Protein AF-A0A1S1M3K2-F1 (afdb_monomer_lite)

Sequence (260 aa):
MYTSRSCPHCVRLKHKLRRTGLVWHEIDIENDSAAADYVRGVNNGNQTVPTVVFSDGTIATNPSLEQVLAIAAQARCHSSSVNDVGGQQMYPSDLCVTNSTFVDDLATMLLPWVMRLTAAGHLVVWTLVLALSATGTVHKVPHWLFRMTVWGSHSADAVQVMLACVYLAWAVFLWIAARNPAGNRLFIDFSIAANLAHFGGMGVMAVYMHGEHHHMYGDVLAGLLAVAPLAAVWLPVRRHLPPGLSAQPALTIQPNERKT

InterPro domains:
  IPR002109 Glutaredoxin [PF00462] (1-55)
  IPR036249 Thioredoxin-like superfamily [SSF52833] (1-65)

pLDDT: mean 78.37, std 17.76, range [32.81, 96.94]

Foldseek 3Di:
DEDAPPDPLQVVLVVVVVVVPDDDDYDHCVVPVVSQVVCCVVPVNDSADDWDAEPQRDIDGSDDNLVVVVVNLASVLVVVPPDDPDDDDDDPCVSRDPPPDPLLVVLVVCQLVLLLVLLVVLLVVLVVQLVCLVVVVLVVDPPLVSLLQFDDDPPGSVVSNVVSVVSNVLSVVSNVCSVPVLVVVVSLVCVLVVLCVVLVVVCVCCVVPVVNVSNNCRSNVSSCVSRVSNCSSSVSNVVSRPPPPPDDPDPPDDDDDDDD

Secondary structure (DSSP, 8-state):
-EE-TT-HHHHHHHHHHTTTT-----EETTS-HHHHHHHHHHTTT---S-EEE-TTS-EEES--HHHHHHHHHHHHHHHTTT--SS------GGGS-----HHHHHHHHHHHHHHHHHHHHHHHHHHHHHHHHHTT-GGGS-HHHHTTT--SSSSHHHHHHHHHHHHHHHHHHHHHHTTSTGGGHHHHHHHHHHHHHHHHHHHHHHHH-TT-HHHIIIIIHHHHHHHHHHHHHHHHHHHHSPPPTT-------PPPP---

Structure (mmCIF, N/CA/C/O backbone):
data_AF-A0A1S1M3K2-F1
#
_entry.id   AF-A0A1S1M3K2-F1
#
loop_
_atom_site.group_PDB
_atom_site.id
_atom_site.type_symbol
_atom_site.label_atom_id
_atom_site.label_alt_id
_atom_site.label_comp_id
_atom_site.label_asym_id
_atom_site.label_entity_id
_atom_site.label_seq_id
_atom_site.pdbx_PDB_ins_code
_atom_site.Cartn_x
_atom_site.Cartn_y
_atom_site.Cartn_z
_atom_site.occupancy
_atom_site.B_iso_or_equiv
_atom_site.auth_seq_id
_atom_site.auth_comp_id
_atom_site.auth_asym_id
_atom_site.auth_atom_id
_atom_site.pdbx_PDB_model_num
ATOM 1 N N . MET A 1 1 ? -22.476 5.351 24.131 1.00 94.38 1 MET A N 1
ATOM 2 C CA . MET A 1 1 ? -21.552 6.384 23.620 1.00 94.38 1 MET A CA 1
ATOM 3 C C . MET A 1 1 ? -21.626 7.579 24.546 1.00 94.38 1 MET A C 1
ATOM 5 O O . MET A 1 1 ? -22.673 8.204 24.634 1.00 94.38 1 MET A O 1
ATOM 9 N N . TYR A 1 2 ? -20.526 7.870 25.226 1.00 96.94 2 TYR A N 1
ATOM 10 C CA . TYR A 1 2 ? -20.363 9.037 26.079 1.00 96.94 2 TYR A CA 1
ATOM 11 C C . TYR A 1 2 ? -19.906 10.233 25.245 1.00 96.94 2 TYR A C 1
ATOM 13 O O . TYR A 1 2 ? -18.994 10.114 24.417 1.00 96.94 2 TYR A O 1
ATOM 21 N N . THR A 1 3 ? -20.556 11.374 25.438 1.00 96.81 3 THR A N 1
ATOM 22 C CA . THR A 1 3 ? -20.376 12.595 24.645 1.00 96.81 3 THR A CA 1
ATOM 23 C C . THR A 1 3 ? -20.397 13.833 25.524 1.00 96.81 3 THR A C 1
ATOM 25 O O . THR A 1 3 ? -20.809 13.760 26.673 1.00 96.81 3 THR A O 1
ATOM 28 N N . SER A 1 4 ? -20.019 14.975 24.952 1.00 94.25 4 SER A N 1
ATOM 29 C CA . SER A 1 4 ? -20.276 16.297 25.525 1.00 94.25 4 SER A CA 1
ATOM 30 C C . SER A 1 4 ? -20.906 17.216 24.469 1.00 94.25 4 SER A C 1
ATOM 32 O O . SER A 1 4 ? -20.771 16.957 23.261 1.00 94.25 4 SER A O 1
ATOM 34 N N . ARG A 1 5 ? -21.601 18.283 24.887 1.00 87.75 5 ARG A N 1
ATOM 35 C CA . ARG A 1 5 ? -22.339 19.176 23.969 1.00 87.75 5 ARG A CA 1
ATOM 36 C C . ARG A 1 5 ? -21.418 19.951 23.036 1.00 87.75 5 ARG A C 1
ATOM 38 O O . ARG A 1 5 ? -21.749 20.172 21.873 1.00 87.75 5 ARG A O 1
ATOM 45 N N . SER A 1 6 ? -20.252 20.338 23.541 1.00 86.38 6 SER A N 1
ATOM 46 C CA . SER A 1 6 ? -19.281 21.195 22.854 1.00 86.38 6 SER A CA 1
ATOM 47 C C . SER A 1 6 ? -18.216 20.428 22.054 1.00 86.38 6 SER A C 1
ATOM 49 O O . SER A 1 6 ? -17.320 21.040 21.479 1.00 86.38 6 SER A O 1
ATOM 51 N N . CYS A 1 7 ? -18.306 19.096 21.967 1.00 93.69 7 CYS A N 1
ATOM 52 C CA . CYS A 1 7 ? -17.277 18.233 21.379 1.00 93.69 7 CYS A CA 1
ATOM 53 C C . CYS A 1 7 ? -17.435 18.037 19.849 1.00 93.69 7 CYS A C 1
ATOM 55 O O . CYS A 1 7 ? -18.327 17.303 19.399 1.00 93.69 7 CYS A O 1
ATOM 57 N N . PRO A 1 8 ? -16.520 18.567 19.005 1.00 93.94 8 PRO A N 1
ATOM 58 C CA . PRO A 1 8 ? -16.611 18.420 17.547 1.00 93.94 8 PRO A CA 1
ATOM 59 C C . PRO A 1 8 ? -16.437 16.970 17.072 1.00 93.94 8 PRO A C 1
ATOM 61 O O . PRO A 1 8 ? -17.061 16.545 16.097 1.00 93.94 8 PRO A O 1
ATOM 64 N N . HIS A 1 9 ? -15.604 16.185 17.764 1.00 95.12 9 HIS A N 1
ATOM 65 C CA . HIS A 1 9 ? -15.379 14.767 17.460 1.00 95.12 9 HIS A CA 1
ATOM 66 C C . HIS A 1 9 ? -16.645 13.932 17.684 1.00 95.12 9 HIS A C 1
ATOM 68 O O . HIS A 1 9 ? -16.982 13.075 16.867 1.00 95.12 9 HIS A O 1
ATOM 74 N N . CYS A 1 10 ? -17.400 14.255 18.732 1.00 95.88 10 CYS A N 1
ATOM 75 C CA . CYS A 1 10 ? -18.661 13.624 19.083 1.00 95.88 10 CYS A CA 1
ATOM 76 C C . CYS A 1 10 ? -19.715 13.895 18.004 1.00 95.88 10 CYS A C 1
ATOM 78 O O . CYS A 1 10 ? -20.359 12.965 17.522 1.00 95.88 10 CYS A O 1
ATOM 80 N N . VAL A 1 11 ? -19.836 15.148 17.547 1.00 94.25 11 VAL A N 1
ATOM 81 C CA . VAL A 1 11 ? -20.736 15.521 16.441 1.00 94.25 11 VAL A CA 1
ATOM 82 C C . VAL A 1 11 ? -20.380 14.765 15.157 1.00 94.25 11 VAL A C 1
ATOM 84 O O . VAL A 1 11 ? -21.256 14.164 14.529 1.00 94.25 11 VAL A O 1
ATOM 87 N N . ARG A 1 12 ? -19.091 14.734 14.785 1.00 93.62 12 ARG A N 1
ATOM 88 C CA . ARG A 1 12 ? -18.615 14.023 13.586 1.00 93.62 12 ARG A CA 1
ATOM 89 C C . ARG A 1 12 ? -18.912 12.525 13.649 1.00 93.62 12 ARG A C 1
ATOM 91 O O . ARG A 1 12 ? -19.377 11.963 12.656 1.00 93.62 12 ARG A O 1
ATOM 98 N N . LEU A 1 13 ? -18.652 11.883 14.788 1.00 94.25 13 LEU A N 1
ATOM 99 C CA . LEU A 1 13 ? -18.881 10.451 14.959 1.00 94.25 13 LEU A CA 1
ATOM 1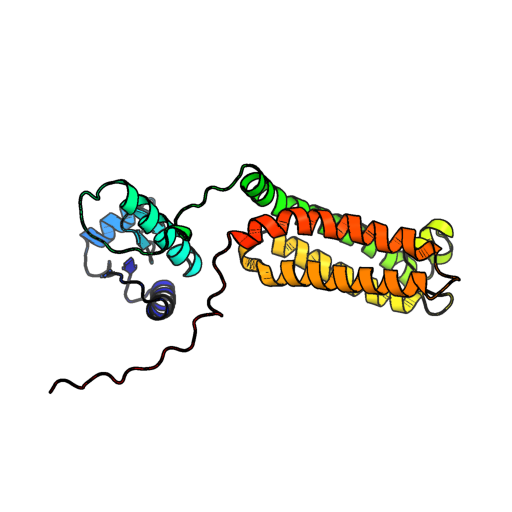00 C C . LEU A 1 13 ? -20.380 10.117 14.943 1.00 94.25 13 LEU A C 1
ATOM 102 O O . LEU A 1 13 ? -20.780 9.223 14.203 1.00 94.25 13 LEU A O 1
ATOM 106 N N . LYS A 1 14 ? -21.227 10.885 15.642 1.00 93.88 14 LYS A N 1
ATOM 107 C CA . LYS A 1 14 ? -22.692 10.700 15.626 1.00 93.88 14 LYS A CA 1
ATOM 108 C C . LYS A 1 14 ? -23.281 10.806 14.224 1.00 93.88 14 LYS A C 1
ATOM 110 O O . LYS A 1 14 ? -24.075 9.964 13.815 1.00 93.88 14 LYS A O 1
ATOM 115 N N . HIS A 1 15 ? -22.878 11.824 13.466 1.00 93.00 15 HIS A N 1
ATOM 116 C CA . HIS A 1 15 ? -23.352 12.007 12.096 1.00 93.00 15 HIS A CA 1
ATOM 117 C C . HIS A 1 15 ? -22.980 10.821 11.191 1.00 93.00 15 HIS A C 1
ATOM 119 O O . HIS A 1 15 ? -23.782 10.393 10.363 1.00 93.00 15 HIS A O 1
ATOM 125 N N . LYS A 1 16 ? -21.778 10.264 11.374 1.00 91.25 16 LYS A N 1
ATOM 126 C CA . LYS A 1 16 ? -21.322 9.062 10.672 1.00 91.25 16 LYS A CA 1
ATOM 127 C C . LYS A 1 16 ? -22.096 7.805 11.107 1.00 91.25 16 LYS A C 1
ATOM 129 O O . LYS A 1 16 ? -22.524 7.050 10.242 1.00 91.25 16 LYS A O 1
ATOM 134 N N . LEU A 1 17 ? -22.336 7.620 12.409 1.00 91.50 17 LEU A N 1
ATOM 135 C CA . LEU A 1 17 ? -23.068 6.471 12.967 1.00 91.50 17 LEU A CA 1
ATOM 136 C C . LEU A 1 17 ? -24.536 6.412 12.531 1.00 91.50 17 LEU A C 1
ATOM 138 O O . LEU A 1 17 ? -25.044 5.334 12.249 1.00 91.50 17 LEU A O 1
ATOM 142 N N . ARG A 1 18 ? -25.205 7.558 12.362 1.00 90.56 18 ARG A N 1
ATOM 143 C CA . ARG A 1 18 ? -26.591 7.607 11.849 1.00 90.56 18 ARG A CA 1
ATOM 144 C C . ARG A 1 18 ? -26.781 6.930 10.491 1.00 90.56 18 ARG A C 1
ATOM 146 O O . ARG A 1 18 ? -27.900 6.568 10.155 1.00 90.56 18 ARG A O 1
ATOM 153 N N . ARG A 1 19 ? -25.711 6.758 9.714 1.00 88.06 19 ARG A N 1
ATOM 154 C CA . ARG A 1 19 ? -25.750 6.141 8.381 1.00 88.06 19 ARG A CA 1
ATOM 155 C C . ARG A 1 19 ? -25.514 4.632 8.400 1.00 88.06 19 ARG A C 1
ATOM 157 O O . ARG A 1 19 ? -25.647 4.006 7.359 1.00 88.06 19 ARG A O 1
ATOM 164 N N . THR A 1 20 ? -25.126 4.052 9.536 1.00 80.56 20 THR A N 1
ATOM 165 C CA . THR A 1 20 ? -24.730 2.636 9.609 1.00 80.56 20 THR A CA 1
ATOM 166 C C . THR A 1 20 ? -25.848 1.707 10.066 1.00 80.56 20 THR A C 1
ATOM 168 O O . THR A 1 20 ? -25.674 0.494 10.016 1.00 80.56 20 THR A O 1
ATOM 171 N N . GLY A 1 21 ? -26.970 2.254 10.547 1.00 80.69 21 GLY A N 1
ATOM 172 C CA . GLY A 1 21 ? -28.054 1.468 11.143 1.00 80.69 21 GLY A CA 1
ATOM 173 C C . GLY A 1 21 ? -27.699 0.838 12.495 1.00 80.69 21 GLY A C 1
ATOM 174 O O . GLY A 1 21 ? -28.485 0.056 13.022 1.00 80.69 21 GLY A O 1
ATOM 175 N N . LEU A 1 22 ? -26.533 1.158 13.075 1.00 83.44 22 LEU A N 1
ATOM 176 C CA . LEU A 1 22 ? -26.209 0.741 14.436 1.00 83.44 22 LEU A CA 1
ATOM 177 C C . LEU A 1 22 ? -27.150 1.423 15.427 1.00 83.44 22 LEU A C 1
ATOM 179 O O . LEU A 1 22 ? -27.441 2.607 15.299 1.00 83.44 22 LEU A O 1
ATOM 183 N N . VAL A 1 23 ? -27.575 0.685 16.446 1.00 87.56 23 VAL A N 1
ATOM 184 C CA . VAL A 1 23 ? -28.277 1.252 17.597 1.00 87.56 23 VAL A CA 1
ATOM 185 C C . VAL A 1 23 ? -27.231 1.609 18.647 1.00 87.56 23 VAL A C 1
ATOM 187 O O . VAL A 1 23 ? -26.373 0.791 18.977 1.00 87.56 23 VAL A O 1
ATOM 190 N N . TRP A 1 24 ? -27.275 2.833 19.166 1.00 91.50 24 TRP A N 1
ATOM 191 C CA . TRP A 1 24 ? -26.423 3.261 20.272 1.00 91.50 24 TRP A CA 1
ATOM 192 C C . TRP A 1 24 ? -27.208 4.153 21.227 1.00 91.50 24 TRP A C 1
ATOM 194 O O . TRP A 1 24 ? -28.106 4.887 20.819 1.00 91.50 24 TRP A O 1
ATOM 204 N N . HIS A 1 25 ? -26.817 4.121 22.497 1.00 93.88 25 HIS A N 1
ATOM 205 C CA . HIS A 1 25 ? -27.294 5.063 23.499 1.00 93.88 25 HIS A CA 1
ATOM 206 C C . HIS A 1 25 ? -26.292 6.214 23.646 1.00 93.88 25 HIS A C 1
ATOM 208 O O . HIS A 1 25 ? -25.084 5.970 23.732 1.00 93.88 25 HIS A O 1
ATOM 214 N N . GLU A 1 26 ? -26.766 7.457 23.654 1.00 94.25 26 GLU A N 1
ATOM 215 C CA . GLU A 1 26 ? -25.947 8.647 23.917 1.00 94.25 26 GLU A CA 1
ATOM 216 C C . GLU A 1 26 ? -26.065 9.037 25.396 1.00 94.25 26 GLU A C 1
ATOM 218 O O . GLU A 1 26 ? -27.168 9.089 25.929 1.00 94.25 26 GLU A O 1
ATOM 223 N N . ILE A 1 27 ? -24.935 9.282 26.061 1.00 95.69 27 ILE A N 1
ATOM 224 C CA . ILE A 1 27 ? -24.875 9.745 27.455 1.00 95.69 27 ILE A CA 1
ATOM 225 C C . ILE A 1 27 ? -24.020 11.013 27.484 1.00 95.69 27 ILE A C 1
ATOM 227 O O . ILE A 1 27 ? -22.849 10.979 27.105 1.00 95.69 27 ILE A O 1
ATOM 231 N N . ASP A 1 28 ? -24.611 12.130 27.903 1.00 94.81 28 ASP A N 1
ATOM 232 C CA . ASP A 1 28 ? -23.930 13.422 28.002 1.00 94.81 28 ASP A CA 1
ATOM 233 C C . ASP A 1 28 ? -23.236 13.564 29.362 1.00 94.81 28 ASP A C 1
ATOM 235 O O . ASP A 1 28 ? -23.900 13.709 30.388 1.00 94.81 28 ASP A O 1
ATOM 239 N N . ILE A 1 29 ? -21.901 13.540 29.367 1.00 95.44 29 ILE A N 1
ATOM 240 C CA . ILE A 1 29 ? -21.107 13.598 30.604 1.00 95.44 29 ILE A CA 1
ATOM 241 C C . ILE A 1 29 ? -21.159 14.967 31.289 1.00 95.44 29 ILE A C 1
ATOM 243 O O . ILE A 1 29 ? -20.798 15.070 32.456 1.00 95.44 29 ILE A O 1
ATOM 247 N N . GLU A 1 30 ? -21.585 16.025 30.589 1.00 91.69 30 GLU A N 1
ATOM 248 C CA . GLU A 1 30 ? -21.705 17.364 31.186 1.00 91.69 30 GLU A CA 1
ATOM 249 C C . GLU A 1 30 ? -22.886 17.446 32.165 1.00 91.69 30 GLU A C 1
ATOM 251 O O . GLU A 1 30 ? -22.872 18.269 33.076 1.00 91.69 30 GLU A O 1
ATOM 256 N N . ASN A 1 31 ? -23.901 16.593 31.987 1.00 91.69 31 ASN A N 1
ATOM 257 C CA . ASN A 1 31 ? -25.126 16.592 32.792 1.00 91.69 31 ASN A CA 1
ATOM 258 C C . ASN A 1 31 ? -25.230 15.389 33.743 1.00 91.69 31 ASN A C 1
ATOM 260 O O . ASN A 1 31 ? -26.195 15.294 34.498 1.00 91.69 31 ASN A O 1
ATOM 264 N N . ASP A 1 32 ? -24.252 14.483 33.716 1.00 93.12 32 ASP A N 1
ATOM 265 C CA . ASP A 1 32 ? -24.225 13.268 34.526 1.00 93.12 32 ASP A CA 1
ATOM 266 C C . ASP A 1 32 ? -22.825 13.075 35.123 1.00 93.12 32 ASP A C 1
ATOM 268 O O . ASP A 1 32 ? -21.882 12.651 34.447 1.00 93.12 32 ASP A O 1
ATOM 272 N N . SER A 1 33 ? -22.690 13.387 36.416 1.00 92.75 33 SER A N 1
ATOM 273 C CA . SER A 1 33 ? -21.423 13.264 37.140 1.00 92.75 33 SER A CA 1
ATOM 274 C C . SER A 1 33 ? -20.934 11.817 37.224 1.00 92.75 33 SER A C 1
ATOM 276 O O . SER A 1 33 ? -19.730 11.583 37.142 1.00 92.75 33 SER A O 1
ATOM 278 N N . ALA A 1 34 ? -21.843 10.840 37.322 1.00 93.81 34 ALA A N 1
ATOM 279 C CA . ALA A 1 34 ? -21.477 9.427 37.363 1.00 93.81 34 ALA A CA 1
ATOM 280 C C . ALA A 1 34 ? -20.927 8.961 36.007 1.00 93.81 34 ALA A C 1
ATOM 282 O O . ALA A 1 34 ? -19.926 8.244 35.952 1.00 93.81 34 ALA A O 1
ATOM 283 N N . ALA A 1 35 ? -21.515 9.425 34.901 1.00 91.25 35 ALA A N 1
ATOM 284 C CA . ALA A 1 35 ? -20.976 9.197 33.563 1.00 91.25 35 ALA A CA 1
ATOM 285 C C . ALA A 1 35 ? -19.599 9.856 33.376 1.00 91.25 35 ALA A C 1
ATOM 287 O O . ALA A 1 35 ? -18.698 9.256 32.785 1.00 91.25 35 ALA A O 1
ATOM 288 N N . ALA A 1 36 ? -19.415 11.067 33.905 1.00 91.19 36 ALA A N 1
ATOM 289 C CA . ALA A 1 36 ? -18.141 11.776 33.868 1.00 91.19 36 ALA A CA 1
ATOM 290 C C . ALA A 1 36 ? -17.038 11.032 34.641 1.00 91.19 36 ALA A C 1
ATOM 292 O O . ALA A 1 36 ? -15.900 10.968 34.168 1.00 91.19 36 ALA A O 1
ATOM 293 N N . ASP A 1 37 ? -17.365 10.459 35.800 1.00 92.12 37 ASP A N 1
ATOM 294 C CA . ASP A 1 37 ? -16.428 9.682 36.614 1.00 92.12 37 ASP A CA 1
ATOM 295 C C . ASP A 1 37 ? -16.128 8.311 36.007 1.00 92.12 37 ASP A C 1
ATOM 297 O O . ASP A 1 37 ? -14.971 7.887 36.005 1.00 92.12 37 ASP A O 1
ATOM 301 N N . TYR A 1 38 ? -17.118 7.665 35.387 1.00 91.88 38 TYR A N 1
ATOM 302 C CA . TYR A 1 38 ? -16.891 6.455 34.600 1.00 91.88 38 TYR A CA 1
ATOM 303 C C . TYR A 1 38 ? -15.904 6.710 33.452 1.00 91.88 38 TYR A C 1
ATOM 305 O O . TYR A 1 38 ? -14.895 6.014 33.340 1.00 91.88 38 TYR A O 1
ATOM 313 N N . VAL A 1 39 ? -16.143 7.748 32.636 1.00 92.19 39 VAL A N 1
ATOM 314 C CA . VAL A 1 39 ? -15.245 8.123 31.529 1.00 92.19 39 VAL A CA 1
ATOM 315 C C . VAL A 1 39 ? -13.842 8.434 32.047 1.00 92.19 39 VAL A C 1
ATOM 317 O O . VAL A 1 39 ? -12.863 8.011 31.438 1.00 92.19 39 VAL A O 1
ATOM 320 N N . ARG A 1 40 ? -13.731 9.119 33.189 1.00 89.75 40 ARG A N 1
ATOM 321 C CA . ARG A 1 40 ? -12.451 9.411 33.843 1.00 89.75 40 ARG A CA 1
ATOM 322 C C . ARG A 1 40 ? -11.702 8.137 34.242 1.00 89.75 40 ARG A C 1
ATOM 324 O O . ARG A 1 40 ? -10.495 8.043 34.015 1.00 89.75 40 ARG A O 1
ATOM 331 N N . GLY A 1 41 ? -12.417 7.166 34.810 1.00 86.88 41 GLY A N 1
ATOM 332 C CA . GLY A 1 41 ? -11.865 5.884 35.243 1.00 86.88 41 GLY A CA 1
ATOM 333 C C . GLY A 1 41 ? -11.303 5.056 34.089 1.00 86.88 41 GLY A C 1
ATOM 334 O O . GLY A 1 41 ? -10.219 4.495 34.208 1.00 86.88 41 GLY A O 1
ATOM 335 N N . VAL A 1 42 ? -11.987 5.038 32.943 1.00 86.94 42 VAL A N 1
ATOM 336 C CA . VAL A 1 42 ? -11.573 4.233 31.777 1.00 86.94 42 VAL A CA 1
ATOM 337 C C . VAL A 1 42 ? -10.518 4.917 30.897 1.00 86.94 42 VAL A C 1
ATOM 339 O O . VAL A 1 42 ? -9.977 4.293 29.990 1.00 86.94 42 VAL A O 1
ATOM 342 N N . ASN A 1 43 ? -10.197 6.187 31.167 1.00 88.75 43 ASN A N 1
ATOM 343 C CA . ASN A 1 43 ? -9.302 7.019 30.352 1.00 88.75 43 ASN A CA 1
ATOM 344 C C . ASN A 1 43 ? -8.122 7.608 31.146 1.00 88.75 43 ASN A C 1
ATOM 346 O O . ASN A 1 43 ? -7.684 8.733 30.881 1.00 88.75 43 ASN A O 1
ATOM 350 N N . ASN A 1 44 ? -7.584 6.866 32.118 1.00 85.94 44 ASN A N 1
ATOM 351 C CA . ASN A 1 44 ? -6.401 7.263 32.898 1.00 85.94 44 ASN A CA 1
ATOM 352 C C . ASN A 1 44 ? -6.538 8.639 33.576 1.00 85.94 44 ASN A C 1
ATOM 354 O O . ASN A 1 44 ? -5.605 9.439 33.567 1.00 85.94 44 ASN A O 1
ATOM 358 N N . GLY A 1 45 ? -7.715 8.954 34.117 1.00 85.25 45 GLY A N 1
ATOM 359 C CA . GLY A 1 45 ? -7.958 10.241 34.768 1.00 85.25 45 GLY A CA 1
ATOM 360 C C . GLY A 1 45 ? -8.520 11.330 33.846 1.00 85.25 45 GLY A C 1
ATOM 361 O O . GLY A 1 45 ? -8.910 12.388 34.340 1.00 85.25 45 GLY A O 1
ATOM 362 N N . ASN A 1 46 ? -8.609 11.091 32.532 1.00 86.56 46 ASN A N 1
ATOM 363 C CA . ASN A 1 46 ? -9.082 12.081 31.561 1.00 86.56 46 ASN A CA 1
ATOM 364 C C . ASN A 1 46 ? -10.569 11.919 31.232 1.00 86.56 46 ASN A C 1
ATOM 366 O O . ASN A 1 46 ? -11.061 10.817 31.035 1.00 86.56 46 ASN A O 1
ATOM 370 N N . GLN A 1 47 ? -11.287 13.023 31.044 1.00 90.88 47 GLN A N 1
ATOM 371 C CA . GLN A 1 47 ? -12.675 13.001 30.560 1.00 90.88 47 GLN A CA 1
ATOM 372 C C . GLN A 1 47 ? -12.745 13.059 29.024 1.00 90.88 47 GLN A C 1
ATOM 374 O O . GLN A 1 47 ? -13.459 13.870 28.438 1.00 90.88 47 GLN A O 1
ATOM 379 N N . THR A 1 48 ? -11.941 12.236 28.346 1.00 93.56 48 THR A N 1
ATOM 380 C CA . THR A 1 48 ? -11.856 12.245 26.881 1.00 93.56 48 THR A CA 1
ATOM 381 C C . THR A 1 48 ? -13.133 11.689 26.258 1.00 93.56 48 THR A C 1
ATOM 383 O O . THR A 1 48 ? -13.524 10.564 26.538 1.00 93.56 48 THR A O 1
ATOM 386 N N . VAL A 1 49 ? -13.750 12.459 25.361 1.00 96.00 49 VAL A N 1
ATOM 387 C CA . VAL A 1 49 ? -14.920 12.058 24.566 1.00 96.00 49 VAL A CA 1
ATOM 388 C C . VAL A 1 49 ? -14.647 12.269 23.067 1.00 96.00 49 VAL A C 1
ATOM 390 O O . VAL A 1 49 ? -13.864 13.152 22.711 1.00 96.00 49 VAL A O 1
ATOM 393 N N . PRO A 1 50 ? -15.276 11.496 22.161 1.00 96.75 50 PRO A N 1
ATOM 394 C CA . PRO A 1 50 ? -16.268 10.455 22.431 1.00 96.75 50 PRO A CA 1
ATOM 395 C C . PRO A 1 50 ? -15.655 9.163 22.988 1.00 96.75 50 PRO A C 1
ATOM 397 O O . PRO A 1 50 ? -14.685 8.664 22.430 1.00 96.75 50 PRO A O 1
ATOM 400 N N . THR A 1 51 ? -16.259 8.581 24.026 1.00 95.81 51 THR A N 1
ATOM 401 C CA . THR A 1 51 ? -15.920 7.225 24.504 1.00 95.81 51 THR A CA 1
ATOM 402 C C . THR A 1 51 ? -17.064 6.276 24.167 1.00 95.81 51 THR A C 1
ATOM 404 O O . THR A 1 51 ? -18.226 6.527 24.492 1.00 95.81 51 THR A O 1
ATOM 407 N N . VAL A 1 52 ? -16.763 5.186 23.471 1.00 95.38 52 VAL A N 1
ATOM 408 C CA . VAL A 1 52 ? -17.742 4.176 23.059 1.00 95.38 52 VAL A CA 1
ATOM 409 C C . VAL A 1 52 ? -17.510 2.919 23.880 1.00 95.38 52 VAL A C 1
ATOM 411 O O . VAL A 1 52 ? -16.401 2.401 23.901 1.00 95.38 52 VAL A O 1
ATOM 414 N N . VAL A 1 53 ? -18.566 2.452 24.539 1.00 91.56 53 VAL A N 1
ATOM 415 C CA . VAL A 1 53 ? -18.601 1.164 25.234 1.00 91.56 53 VAL A CA 1
ATOM 416 C C . VAL A 1 53 ? -19.497 0.237 24.426 1.00 91.56 53 VAL A C 1
ATOM 418 O O . VAL A 1 53 ? -20.593 0.643 24.022 1.00 91.56 53 VAL A O 1
ATOM 421 N N . PHE A 1 54 ? -18.998 -0.960 24.147 1.00 89.00 54 PHE A N 1
ATOM 422 C CA . PHE A 1 54 ? -19.665 -1.984 23.350 1.00 89.00 54 PHE A CA 1
ATOM 423 C C . PHE A 1 54 ? -20.365 -3.005 24.260 1.00 89.00 54 PHE A C 1
ATOM 425 O O . PHE A 1 54 ? -20.158 -3.018 25.472 1.00 89.00 54 PHE A O 1
ATOM 432 N N . SER A 1 55 ? -21.238 -3.843 23.692 1.00 82.69 55 SER A N 1
ATOM 433 C CA . SER A 1 55 ? -22.040 -4.810 24.465 1.00 82.69 55 SER A CA 1
ATOM 434 C C . SER A 1 55 ? -21.211 -5.894 25.156 1.00 82.69 55 SER A C 1
ATOM 436 O O . SER A 1 55 ? -21.656 -6.461 26.145 1.00 82.69 55 SER A O 1
ATOM 438 N N . ASP A 1 56 ? -20.018 -6.169 24.641 1.00 76.06 56 ASP A N 1
ATOM 439 C CA . ASP A 1 56 ? -19.021 -7.080 25.211 1.00 76.06 56 ASP A CA 1
ATOM 440 C C . ASP A 1 56 ? -18.169 -6.433 26.324 1.00 76.06 56 ASP A C 1
ATOM 442 O O . ASP A 1 56 ? -17.295 -7.083 26.889 1.00 76.06 56 ASP A O 1
ATOM 446 N N . GLY A 1 57 ? -18.407 -5.155 26.643 1.00 83.12 57 GLY A N 1
ATOM 447 C CA . GLY A 1 57 ? -17.635 -4.388 27.621 1.00 83.12 57 GLY A CA 1
ATOM 448 C C . GLY A 1 57 ? -16.362 -3.750 27.063 1.00 83.12 57 GLY A C 1
ATOM 449 O O . GLY A 1 57 ? -15.695 -3.019 27.795 1.00 83.12 57 GLY A O 1
ATOM 450 N N . THR A 1 58 ? -16.034 -3.958 25.782 1.00 83.81 58 THR A N 1
ATOM 451 C CA . THR A 1 58 ? -14.899 -3.289 25.135 1.00 83.81 58 THR A CA 1
ATOM 452 C C . THR A 1 58 ? -15.104 -1.773 25.158 1.00 83.81 58 THR A C 1
ATOM 454 O O . THR A 1 58 ? -16.227 -1.274 25.033 1.00 83.81 58 THR A O 1
ATOM 457 N N . ILE A 1 59 ? -14.012 -1.020 25.305 1.00 88.75 59 ILE A N 1
ATOM 458 C CA . ILE A 1 59 ? -14.029 0.442 25.400 1.00 88.75 59 ILE A CA 1
ATOM 459 C C . ILE A 1 59 ? -13.095 1.029 24.346 1.00 88.75 59 ILE A C 1
ATOM 461 O O . ILE A 1 59 ? -11.943 0.618 24.224 1.00 88.75 59 ILE A O 1
ATOM 465 N N . ALA A 1 60 ? -13.584 2.011 23.592 1.00 90.12 60 ALA A N 1
ATOM 466 C CA . ALA A 1 60 ? -12.790 2.757 22.626 1.00 90.12 60 ALA A CA 1
ATOM 467 C C . ALA A 1 60 ? -12.898 4.263 22.869 1.00 90.12 60 ALA A C 1
ATOM 469 O O . ALA A 1 60 ? -13.995 4.829 22.914 1.00 90.12 60 ALA A O 1
ATOM 470 N N . THR A 1 61 ? -11.745 4.921 22.965 1.00 93.31 61 THR A N 1
ATOM 471 C CA . THR A 1 61 ? -11.642 6.347 23.287 1.00 93.31 61 THR A CA 1
ATOM 472 C C . THR A 1 61 ? -11.241 7.146 22.059 1.00 93.31 61 THR A C 1
ATOM 474 O O . THR A 1 61 ? -10.227 6.876 21.425 1.00 93.31 61 THR A O 1
ATOM 477 N N . ASN A 1 62 ? -12.079 8.124 21.715 1.00 93.00 62 ASN A N 1
ATOM 478 C CA . ASN A 1 62 ? -12.039 8.904 20.480 1.00 93.00 62 ASN A CA 1
ATOM 479 C C . ASN A 1 62 ? -11.894 8.054 19.192 1.00 93.00 62 ASN A C 1
ATOM 481 O O . ASN A 1 62 ? -11.006 8.328 18.378 1.00 93.00 62 ASN A O 1
ATOM 485 N N . PRO A 1 63 ? -12.736 7.021 18.977 1.00 91.12 63 PRO A N 1
ATOM 486 C CA . PRO A 1 63 ? -12.586 6.144 17.824 1.00 91.12 63 PRO A CA 1
ATOM 487 C C . PRO A 1 63 ? -13.059 6.788 16.514 1.00 91.12 63 PRO A C 1
ATOM 489 O O . PRO A 1 63 ? -13.957 7.637 16.477 1.00 91.12 63 PRO A O 1
ATOM 492 N N . SER A 1 64 ? -12.507 6.309 15.400 1.00 88.00 64 SER A N 1
ATOM 493 C CA . SER A 1 64 ? -13.061 6.537 14.065 1.00 88.00 64 SER A CA 1
ATOM 494 C C . SER A 1 64 ? -14.322 5.688 13.836 1.00 88.00 64 SER A C 1
ATOM 496 O O . SER A 1 64 ? -14.556 4.695 14.523 1.00 88.00 64 SER A O 1
ATOM 498 N N . LEU A 1 65 ? -15.138 6.039 12.830 1.00 88.12 65 LEU A N 1
ATOM 499 C CA . LEU A 1 65 ? -16.296 5.212 12.453 1.00 88.12 65 LEU A CA 1
ATOM 500 C C . LEU A 1 65 ? -15.872 3.774 12.105 1.00 88.12 65 LEU A C 1
ATOM 502 O O . LEU A 1 65 ? -16.551 2.829 12.488 1.00 88.12 65 LEU A O 1
ATOM 506 N N . GLU A 1 66 ? -14.758 3.617 11.388 1.00 81.19 66 GLU A N 1
ATOM 507 C CA . GLU A 1 66 ? -14.242 2.310 10.967 1.00 81.19 66 GLU A CA 1
ATOM 508 C C . GLU A 1 66 ? -13.862 1.447 12.172 1.00 81.19 66 GLU A C 1
ATOM 510 O O . GLU A 1 66 ? -14.219 0.273 12.215 1.00 81.19 66 GLU A O 1
ATOM 515 N N . GLN A 1 67 ? -13.230 2.045 13.189 1.00 77.44 67 GLN A N 1
ATOM 516 C CA . GLN A 1 67 ? -12.922 1.361 14.446 1.00 77.44 67 GLN A CA 1
ATOM 517 C C . GLN A 1 67 ? -14.196 0.934 15.180 1.00 77.44 67 GLN A C 1
ATOM 519 O O . GLN A 1 67 ? -14.280 -0.204 15.632 1.00 77.44 67 GLN A O 1
ATOM 524 N N . VAL A 1 68 ? -15.213 1.803 15.254 1.00 87.69 68 VAL A N 1
ATOM 525 C CA . VAL A 1 68 ? -16.493 1.446 15.891 1.00 87.69 68 VAL A CA 1
ATOM 526 C C . VAL A 1 68 ? -17.169 0.285 15.168 1.00 87.69 68 VAL A C 1
ATOM 528 O O . VAL A 1 68 ? -17.664 -0.626 15.821 1.00 87.69 68 VAL A O 1
ATOM 531 N N . LEU A 1 69 ? -17.177 0.286 13.834 1.00 84.31 69 LEU A N 1
ATOM 532 C CA . LEU A 1 69 ? -17.768 -0.798 13.049 1.00 84.31 69 LEU A CA 1
ATOM 533 C C . LEU A 1 69 ? -17.017 -2.119 13.227 1.00 84.31 69 LEU A C 1
ATOM 535 O O . LEU A 1 69 ? -17.664 -3.150 13.393 1.00 84.31 69 LEU A O 1
ATOM 539 N N . ALA A 1 70 ? -15.683 -2.084 13.229 1.00 76.88 70 ALA A N 1
ATOM 540 C CA . ALA A 1 70 ? -14.856 -3.268 13.433 1.00 76.88 70 ALA A CA 1
ATOM 541 C C . ALA A 1 70 ? -15.089 -3.889 14.820 1.00 76.88 70 ALA A C 1
ATOM 543 O O . ALA A 1 70 ? -15.386 -5.078 14.915 1.00 76.88 70 ALA A O 1
ATOM 544 N N . ILE A 1 71 ? -15.049 -3.078 15.883 1.00 77.94 71 ILE A N 1
ATOM 545 C CA . ILE A 1 71 ? -15.263 -3.561 17.256 1.00 77.94 71 ILE A CA 1
ATOM 546 C C . ILE A 1 71 ? -16.716 -4.023 17.449 1.00 77.94 71 ILE A C 1
ATOM 548 O O . ILE A 1 71 ? -16.956 -5.088 18.004 1.00 77.94 71 ILE A O 1
ATOM 552 N N . ALA A 1 72 ? -17.708 -3.290 16.926 1.00 82.81 72 ALA A N 1
ATOM 553 C CA . ALA A 1 72 ? -19.114 -3.701 17.008 1.00 82.81 72 ALA A CA 1
ATOM 554 C C . ALA A 1 72 ? -19.410 -4.991 16.226 1.00 82.81 72 ALA A C 1
ATOM 556 O O . ALA A 1 72 ? -20.334 -5.728 16.572 1.00 82.81 72 ALA A O 1
ATOM 557 N N . ALA A 1 73 ? -18.684 -5.258 15.138 1.00 74.25 73 ALA A N 1
ATOM 558 C CA . ALA A 1 73 ? -18.750 -6.546 14.459 1.00 74.25 73 ALA A CA 1
ATOM 559 C C . ALA A 1 73 ? -18.200 -7.657 15.368 1.00 74.25 73 ALA A C 1
ATOM 561 O O . ALA A 1 73 ? -18.915 -8.621 15.610 1.00 74.25 73 ALA A O 1
ATOM 562 N N . GLN A 1 74 ? -17.016 -7.469 15.962 1.00 66.69 74 GLN A N 1
ATOM 563 C CA . GLN A 1 74 ? -16.390 -8.440 16.871 1.00 66.69 74 GLN A CA 1
ATOM 564 C C . GLN A 1 74 ? -17.236 -8.741 18.123 1.00 66.69 74 GLN A C 1
ATOM 566 O O . GLN A 1 74 ? -17.443 -9.907 18.458 1.00 66.69 74 GLN A O 1
ATOM 571 N N . ALA A 1 75 ? -17.794 -7.714 18.772 1.00 67.62 75 ALA A N 1
ATOM 572 C CA . ALA A 1 75 ? -18.617 -7.861 19.977 1.00 67.62 75 ALA A CA 1
ATOM 573 C C . ALA A 1 75 ? -19.867 -8.737 19.749 1.00 67.62 75 ALA A C 1
ATOM 575 O O . ALA A 1 75 ? -20.257 -9.516 20.620 1.00 67.62 75 ALA A O 1
ATOM 576 N N . ARG A 1 76 ? -20.477 -8.657 18.556 1.00 61.66 76 ARG A N 1
ATOM 577 C CA . ARG A 1 76 ? -21.636 -9.487 18.164 1.00 61.66 76 ARG A CA 1
ATOM 578 C C . ARG A 1 76 ? -21.283 -10.961 17.958 1.00 61.66 76 ARG A C 1
ATOM 580 O O . ARG A 1 76 ? -22.148 -11.827 18.073 1.00 61.66 76 ARG A O 1
ATOM 587 N N . CYS A 1 77 ? -20.017 -11.247 17.685 1.00 56.97 77 CYS A N 1
ATOM 588 C CA . CYS A 1 77 ? -19.529 -12.607 17.503 1.00 56.97 77 CYS A CA 1
ATOM 589 C C . CYS A 1 77 ? -19.299 -13.309 18.841 1.00 56.97 77 CYS A C 1
ATOM 591 O O . CYS A 1 77 ? -19.640 -14.480 18.981 1.00 56.97 77 CYS A O 1
ATOM 593 N N . HIS A 1 78 ? -18.812 -12.584 19.852 1.00 51.12 78 HIS A N 1
ATOM 594 C CA . HIS A 1 78 ? -18.621 -13.128 21.199 1.00 51.12 78 HIS A CA 1
ATOM 595 C C . HIS A 1 78 ? -19.948 -13.488 21.889 1.00 51.12 78 HIS A C 1
ATOM 597 O O . HIS A 1 78 ? -20.048 -14.546 22.515 1.00 51.12 78 HIS A O 1
ATOM 603 N N . SER A 1 79 ? -20.993 -12.663 21.724 1.00 51.22 79 SER A N 1
ATOM 604 C CA . SER A 1 79 ? -22.300 -12.894 22.362 1.00 51.22 79 SER A CA 1
ATOM 605 C C . SER A 1 79 ? -23.057 -14.113 21.824 1.00 51.22 79 SER A C 1
ATOM 607 O O . SER A 1 79 ? -23.917 -14.633 22.526 1.00 51.22 79 SER A O 1
ATOM 609 N N . SER A 1 80 ? -22.733 -14.595 20.618 1.00 51.12 80 SER A N 1
ATOM 610 C CA . SER A 1 80 ? -23.384 -15.778 20.027 1.00 51.12 80 SER A CA 1
ATOM 611 C C . SER A 1 80 ? -22.864 -17.111 20.587 1.00 51.12 80 SER A C 1
ATOM 613 O O . SER A 1 80 ? -23.438 -18.152 20.292 1.00 51.12 80 SER A O 1
ATOM 615 N N . SER A 1 81 ? -21.795 -17.113 21.395 1.00 46.72 81 SER A N 1
ATOM 616 C CA . SER A 1 81 ? -21.222 -18.356 21.946 1.00 46.72 81 SER A CA 1
ATOM 617 C C . SER A 1 81 ? -21.774 -18.764 23.317 1.00 46.72 81 SER A C 1
ATOM 619 O O . SER A 1 81 ? -21.542 -19.892 23.744 1.00 46.72 81 SER A O 1
ATOM 621 N N . VAL A 1 82 ? -22.494 -17.877 24.018 1.00 49.56 82 VAL A N 1
ATOM 622 C CA . VAL A 1 82 ? -22.782 -18.071 25.452 1.00 49.56 82 VAL A CA 1
ATOM 623 C C . VAL A 1 82 ? -24.211 -18.521 25.753 1.00 49.56 82 VAL A C 1
ATOM 625 O O . VAL A 1 82 ? -24.409 -19.130 26.794 1.00 49.56 82 VAL A O 1
ATOM 628 N N . ASN A 1 83 ? -25.202 -18.335 24.878 1.00 50.81 83 ASN A N 1
ATOM 629 C CA . ASN A 1 83 ? -26.559 -18.839 25.128 1.00 50.81 83 ASN A CA 1
ATOM 630 C C . ASN A 1 83 ? -27.323 -19.058 23.818 1.00 50.81 83 ASN A C 1
ATOM 632 O O . ASN A 1 83 ? -27.733 -18.073 23.214 1.00 50.81 83 ASN A O 1
ATOM 636 N N . ASP A 1 84 ? -27.585 -20.312 23.429 1.00 44.12 84 ASP A N 1
ATOM 637 C CA . ASP A 1 84 ? -28.810 -20.603 22.674 1.00 44.12 84 ASP A CA 1
ATOM 638 C C . ASP A 1 84 ? -29.250 -22.076 22.782 1.00 44.12 84 ASP A C 1
ATOM 640 O O . ASP A 1 84 ? -28.830 -22.955 22.029 1.00 44.12 84 ASP A O 1
ATOM 644 N N . VAL A 1 85 ? -30.136 -22.344 23.746 1.00 43.22 85 VAL A N 1
ATOM 645 C CA . VAL A 1 85 ? -31.110 -23.437 23.657 1.00 43.22 85 VAL A CA 1
ATOM 646 C C . VAL A 1 85 ? -32.427 -22.791 23.238 1.00 43.22 85 VAL A C 1
ATOM 648 O O . VAL A 1 85 ? -33.259 -22.459 24.077 1.00 43.22 85 VAL A O 1
ATOM 651 N N . GLY A 1 86 ? -32.605 -22.625 21.927 1.00 39.88 86 GLY A N 1
ATOM 652 C CA . GLY A 1 86 ? -33.912 -22.423 21.306 1.00 39.88 86 GLY A CA 1
ATOM 653 C C . GLY A 1 86 ? -34.161 -21.052 20.676 1.00 39.88 86 GLY A C 1
ATOM 654 O O . GLY A 1 86 ? -34.496 -20.097 21.364 1.00 39.88 86 GLY A O 1
ATOM 655 N N . GLY A 1 87 ? -34.218 -21.030 19.340 1.00 36.75 87 GLY A N 1
ATOM 656 C CA . GLY A 1 87 ? -34.964 -20.010 18.597 1.00 36.75 87 GLY A CA 1
ATOM 657 C C . GLY A 1 87 ? -34.252 -19.503 17.352 1.00 36.75 87 GLY A C 1
ATOM 658 O O . GLY A 1 87 ? -33.302 -18.742 17.421 1.00 36.75 87 GLY A O 1
ATOM 659 N N . GLN A 1 88 ? -34.745 -19.912 16.187 1.00 40.59 88 GLN A N 1
ATOM 660 C CA . GLN A 1 88 ? -34.229 -19.550 14.870 1.00 40.59 88 GLN A CA 1
ATOM 661 C C . GLN A 1 88 ? -34.127 -18.030 14.642 1.00 40.59 88 GLN A C 1
ATOM 663 O O . GLN A 1 88 ? -35.141 -17.363 14.453 1.00 40.59 88 GLN A O 1
ATOM 668 N N . GLN A 1 89 ? -32.905 -17.522 14.470 1.00 37.06 89 GLN A N 1
ATOM 669 C CA . GLN A 1 89 ? -32.640 -16.462 13.497 1.00 37.06 89 GLN A CA 1
ATOM 670 C C . GLN A 1 89 ? -31.249 -16.644 12.881 1.00 37.06 89 GLN A C 1
ATOM 672 O O . GLN A 1 89 ? -30.225 -16.276 13.448 1.00 37.06 89 GLN A O 1
ATOM 677 N N . MET A 1 90 ? -31.225 -17.239 11.689 1.00 36.84 90 MET A N 1
ATOM 678 C CA . MET A 1 90 ? -30.015 -17.452 10.901 1.00 36.84 90 MET A CA 1
ATOM 679 C C . MET A 1 90 ? -29.552 -16.120 10.293 1.00 36.84 90 MET A C 1
ATOM 681 O O . MET A 1 90 ? -29.950 -15.753 9.192 1.00 36.84 90 MET A O 1
ATOM 685 N N . TYR A 1 91 ? -28.729 -15.373 11.029 1.00 41.72 91 TYR A N 1
ATOM 686 C CA . TYR A 1 91 ? -27.796 -14.417 10.430 1.00 41.72 91 TYR A CA 1
ATOM 687 C C . TYR A 1 91 ? -26.567 -15.204 9.950 1.00 41.72 91 TYR A C 1
ATOM 689 O O . TYR A 1 91 ? -26.132 -16.102 10.674 1.00 41.72 91 TYR A O 1
ATOM 697 N N . PRO A 1 92 ? -26.006 -14.931 8.755 1.00 40.91 92 PRO A N 1
ATOM 698 C CA . PRO A 1 92 ? -24.885 -15.710 8.246 1.00 40.91 92 PRO A CA 1
ATOM 699 C C . PRO A 1 92 ? -23.700 -15.597 9.210 1.00 40.91 92 PRO A C 1
ATOM 701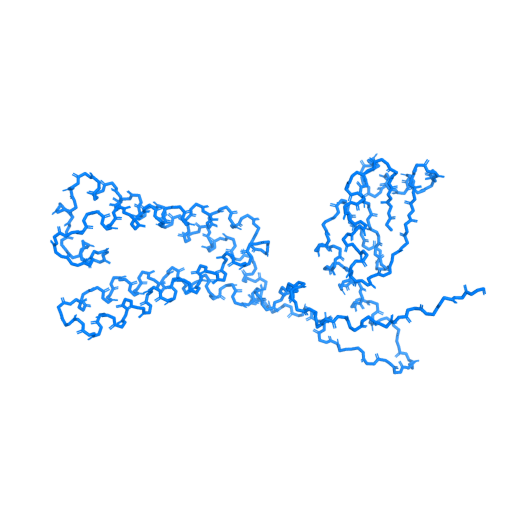 O O . PRO A 1 92 ? -23.126 -14.525 9.409 1.00 40.91 92 PRO A O 1
ATOM 704 N N . SER A 1 93 ? -23.349 -16.738 9.800 1.00 47.47 93 SER A N 1
ATOM 705 C CA . SER A 1 93 ? -22.196 -16.980 10.675 1.00 47.47 93 SER A CA 1
ATOM 706 C C . SER A 1 93 ? -20.852 -16.607 10.038 1.00 47.47 93 SER A C 1
ATOM 708 O O . SER A 1 93 ? -19.840 -16.516 10.730 1.00 47.47 93 SER A O 1
ATOM 710 N N . ASP A 1 94 ? -20.845 -16.333 8.735 1.00 45.03 94 ASP A N 1
ATOM 711 C CA . ASP A 1 94 ? -19.664 -16.016 7.935 1.00 45.03 94 ASP A CA 1
ATOM 712 C C . ASP A 1 94 ? -19.056 -14.643 8.267 1.00 45.03 94 ASP A C 1
ATOM 714 O O . ASP A 1 94 ? -17.908 -14.381 7.916 1.00 45.03 94 ASP A O 1
ATOM 718 N N . LEU A 1 95 ? -19.782 -13.766 8.974 1.00 48.00 95 LEU A N 1
ATOM 719 C CA . LEU A 1 95 ? -19.223 -12.499 9.468 1.00 48.00 95 LEU A CA 1
ATOM 720 C C . LEU A 1 95 ? -18.472 -12.627 10.801 1.00 48.00 95 LEU A C 1
ATOM 722 O O . LEU A 1 95 ? -17.820 -11.664 11.204 1.00 48.00 95 LEU A O 1
ATOM 726 N N . CYS A 1 96 ? -18.573 -13.770 11.488 1.00 45.25 96 CYS A N 1
ATOM 727 C CA . CYS A 1 96 ? -18.134 -13.903 12.878 1.00 45.25 96 CYS A CA 1
ATOM 728 C C . CYS A 1 96 ? -16.971 -14.854 13.138 1.00 45.25 96 CYS A C 1
ATOM 730 O O . CYS A 1 96 ? -16.621 -15.098 14.291 1.00 45.25 96 CYS A O 1
ATOM 732 N N . VAL A 1 97 ? -16.310 -15.324 12.085 1.00 46.69 97 VAL A N 1
ATOM 733 C CA . VAL A 1 97 ? -15.118 -16.156 12.212 1.00 46.69 97 VAL A CA 1
ATOM 734 C C . VAL A 1 97 ? -13.948 -15.437 11.551 1.00 46.69 97 VAL A C 1
ATOM 736 O O . VAL A 1 97 ? -13.653 -15.641 10.379 1.00 46.69 97 VAL A O 1
ATOM 739 N N . THR A 1 98 ? -13.232 -14.607 12.310 1.00 53.44 98 THR A N 1
ATOM 740 C CA . THR A 1 98 ? -11.821 -14.345 11.999 1.00 53.44 98 THR A CA 1
ATOM 741 C C . THR A 1 98 ? -11.004 -15.516 12.540 1.00 53.44 98 THR A C 1
ATOM 743 O O . THR A 1 98 ? -10.251 -15.358 13.496 1.00 53.44 98 THR A O 1
ATOM 746 N N . ASN A 1 99 ? -11.155 -16.708 11.955 1.00 55.34 99 ASN A N 1
ATOM 747 C CA . ASN A 1 99 ? -10.030 -17.640 11.962 1.00 55.34 99 ASN A CA 1
ATOM 748 C C . ASN A 1 99 ? -9.026 -17.036 10.985 1.00 55.34 99 ASN A C 1
ATOM 750 O O . ASN A 1 99 ? -9.041 -17.365 9.799 1.00 55.34 99 ASN A O 1
ATOM 754 N N . SER A 1 100 ? -8.217 -16.086 11.461 1.00 63.47 100 SER A N 1
ATOM 755 C CA . SER A 1 100 ? -6.993 -15.765 10.750 1.00 63.47 100 SER A CA 1
ATOM 756 C C . SER A 1 100 ? -6.155 -17.032 10.776 1.00 63.47 100 SER A C 1
ATOM 758 O O . SER A 1 100 ? -5.928 -17.659 11.813 1.00 63.47 100 SER A O 1
ATOM 760 N N . THR A 1 101 ? -5.776 -17.500 9.599 1.00 79.06 101 THR A N 1
ATOM 761 C CA . THR A 1 101 ? -4.763 -18.538 9.522 1.00 79.06 101 THR A CA 1
ATOM 762 C C . THR A 1 101 ? -3.438 -17.936 9.988 1.00 79.06 101 THR A C 1
ATOM 764 O O . THR A 1 101 ? -3.226 -16.726 9.906 1.00 79.06 101 THR A O 1
ATOM 767 N N . PHE A 1 102 ? -2.490 -18.775 10.407 1.00 83.75 102 PHE A N 1
ATOM 768 C CA . PHE A 1 102 ? -1.114 -18.327 10.660 1.00 83.75 102 PHE A CA 1
ATOM 769 C C . PHE A 1 102 ? -0.540 -17.502 9.487 1.00 83.75 102 PHE A C 1
ATOM 771 O O . PHE A 1 102 ? 0.238 -16.573 9.692 1.00 83.75 102 PHE A O 1
ATOM 778 N N . VAL A 1 103 ? -0.959 -17.814 8.254 1.00 82.19 103 VAL A N 1
ATOM 779 C CA . VAL A 1 103 ? -0.576 -17.082 7.040 1.00 82.19 103 VAL A CA 1
ATOM 780 C C . VAL A 1 103 ? -1.143 -15.660 7.033 1.00 82.19 103 VAL A C 1
ATOM 782 O O . VAL A 1 103 ? -0.436 -14.745 6.623 1.00 82.19 103 VAL A O 1
ATOM 785 N N . ASP A 1 104 ? -2.369 -15.451 7.511 1.00 81.88 104 ASP A N 1
ATOM 786 C CA . ASP A 1 104 ? -3.017 -14.134 7.546 1.00 81.88 104 ASP A CA 1
ATOM 787 C C . ASP A 1 104 ? -2.382 -13.222 8.606 1.00 81.88 104 ASP A C 1
ATOM 789 O O . ASP A 1 104 ? -2.139 -12.037 8.351 1.00 81.88 104 ASP A O 1
ATOM 793 N N . ASP A 1 105 ? -2.035 -13.783 9.766 1.00 82.88 105 ASP A N 1
ATOM 794 C CA . ASP A 1 105 ? -1.325 -13.062 10.828 1.00 82.88 105 ASP A CA 1
ATOM 795 C C . ASP A 1 105 ? 0.094 -12.690 10.383 1.00 82.88 105 ASP A C 1
ATOM 797 O O . ASP A 1 105 ? 0.524 -11.538 10.515 1.00 82.88 105 ASP A O 1
ATOM 801 N N . LEU A 1 106 ? 0.807 -13.646 9.775 1.00 87.44 106 LEU A N 1
ATOM 802 C CA . LEU A 1 106 ? 2.131 -13.413 9.210 1.00 87.44 106 LEU A CA 1
ATOM 803 C C . LEU A 1 106 ? 2.077 -12.357 8.099 1.00 87.44 106 LEU A C 1
ATOM 805 O O . LEU A 1 106 ? 2.902 -11.446 8.079 1.00 87.44 106 LEU A O 1
ATOM 809 N N . ALA A 1 107 ? 1.092 -12.430 7.202 1.00 88.50 107 ALA A N 1
ATOM 810 C CA . ALA A 1 107 ? 0.916 -11.452 6.138 1.00 88.50 107 ALA A CA 1
ATOM 811 C C . ALA A 1 107 ? 0.644 -10.048 6.702 1.00 88.50 107 ALA A C 1
ATOM 813 O O . ALA A 1 107 ? 1.275 -9.075 6.288 1.00 88.50 107 ALA A O 1
ATOM 814 N N . THR A 1 108 ? -0.218 -9.933 7.710 1.00 85.62 108 THR A N 1
ATOM 815 C CA . THR A 1 108 ? -0.508 -8.654 8.374 1.00 85.62 108 THR A CA 1
ATOM 816 C C . THR A 1 108 ? 0.741 -8.066 9.036 1.00 85.62 108 THR A C 1
ATOM 818 O O . THR A 1 108 ? 1.000 -6.866 8.915 1.00 85.62 108 THR A O 1
ATOM 821 N N . MET A 1 109 ? 1.555 -8.908 9.680 1.00 88.62 109 MET A N 1
ATOM 822 C CA . MET A 1 109 ? 2.818 -8.500 10.300 1.00 88.62 109 MET A CA 1
ATOM 823 C C . MET A 1 109 ? 3.862 -8.059 9.264 1.00 88.62 109 MET A C 1
ATOM 825 O O . MET A 1 109 ? 4.575 -7.075 9.474 1.00 88.62 109 MET A O 1
ATOM 829 N N . LEU A 1 110 ? 3.967 -8.778 8.144 1.00 92.62 110 LEU A N 1
ATOM 830 C CA . LEU A 1 110 ? 4.970 -8.527 7.109 1.00 92.62 110 LEU A CA 1
ATOM 831 C C . LEU A 1 110 ? 4.596 -7.377 6.171 1.00 92.62 110 LEU A C 1
ATOM 833 O O . LEU A 1 110 ? 5.494 -6.751 5.610 1.00 92.62 110 LEU A O 1
ATOM 837 N N . LEU A 1 111 ? 3.309 -7.059 6.004 1.00 91.88 111 LEU A N 1
ATOM 838 C CA . LEU A 1 111 ? 2.837 -6.082 5.018 1.00 91.88 111 LEU A CA 1
ATOM 839 C C . LEU A 1 111 ? 3.544 -4.715 5.113 1.00 91.88 111 LEU A C 1
ATOM 841 O O . LEU A 1 111 ? 4.076 -4.264 4.093 1.00 91.88 111 LEU A O 1
ATOM 845 N N . PRO A 1 112 ? 3.647 -4.056 6.287 1.00 92.88 112 PRO A N 1
ATOM 846 C CA . PRO A 1 112 ? 4.360 -2.782 6.397 1.00 92.88 112 PRO A CA 1
ATOM 847 C C . PRO A 1 112 ? 5.844 -2.897 6.034 1.00 92.88 112 PRO A C 1
ATOM 849 O O . PRO A 1 112 ? 6.413 -1.976 5.446 1.00 92.88 112 PRO A O 1
ATOM 852 N N . TRP A 1 113 ? 6.477 -4.020 6.382 1.00 94.81 113 TRP A N 1
ATOM 853 C CA . TRP A 1 113 ? 7.885 -4.272 6.090 1.00 94.81 113 TRP A CA 1
ATOM 854 C C . TRP A 1 113 ? 8.119 -4.472 4.600 1.00 94.81 113 TRP A C 1
ATOM 856 O O . TRP A 1 113 ? 9.000 -3.823 4.044 1.00 94.81 113 TRP A O 1
ATOM 866 N N . VAL A 1 114 ? 7.296 -5.286 3.939 1.00 93.94 114 VAL A N 1
ATOM 867 C CA . VAL A 1 114 ? 7.359 -5.492 2.487 1.00 93.94 114 VAL A CA 1
ATOM 868 C C . VAL A 1 114 ? 7.154 -4.171 1.753 1.00 93.94 114 VAL A C 1
ATOM 870 O O . VAL A 1 114 ? 7.973 -3.816 0.912 1.00 93.94 114 VAL A O 1
ATOM 873 N N . MET A 1 115 ? 6.143 -3.380 2.128 1.00 94.44 115 MET A N 1
ATOM 874 C CA . MET A 1 115 ? 5.916 -2.061 1.526 1.00 94.44 115 MET A CA 1
ATOM 875 C C . MET A 1 115 ? 7.130 -1.133 1.679 1.00 94.44 115 MET A C 1
ATOM 877 O O . MET A 1 115 ? 7.525 -0.474 0.718 1.00 94.44 115 MET A O 1
ATOM 881 N N . ARG A 1 116 ? 7.747 -1.088 2.869 1.00 95.50 116 ARG A N 1
ATOM 882 C CA . ARG A 1 116 ? 8.943 -0.268 3.125 1.00 95.50 116 ARG A CA 1
ATOM 883 C C . ARG A 1 116 ? 10.163 -0.760 2.361 1.00 95.50 116 ARG A C 1
ATOM 885 O O . ARG A 1 116 ? 10.892 0.068 1.833 1.00 95.50 116 ARG A O 1
ATOM 892 N N . LEU A 1 117 ? 10.384 -2.070 2.286 1.00 93.81 117 LEU A N 1
ATOM 893 C CA . LEU A 1 117 ? 11.495 -2.653 1.533 1.00 93.81 117 LEU A CA 1
ATOM 894 C C . LEU A 1 117 ? 11.350 -2.368 0.036 1.00 93.81 117 LEU A C 1
ATOM 896 O O . LEU A 1 117 ? 12.302 -1.899 -0.586 1.00 93.81 117 LEU A O 1
ATOM 900 N N . THR A 1 118 ? 10.152 -2.555 -0.522 1.00 92.19 118 THR A N 1
ATOM 901 C CA 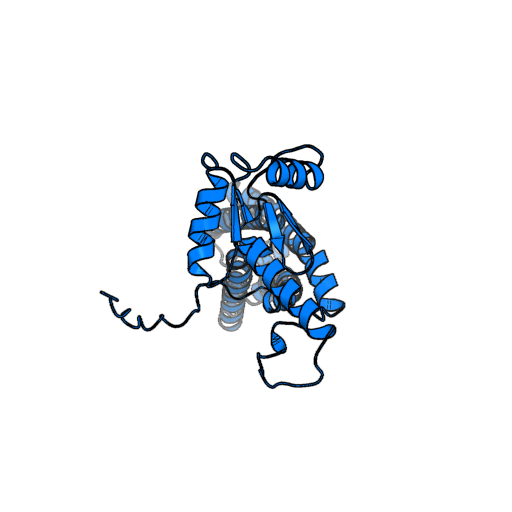. THR A 1 118 ? 9.863 -2.213 -1.919 1.00 92.19 118 THR A CA 1
ATOM 902 C C . THR A 1 118 ? 10.079 -0.722 -2.167 1.00 92.19 118 THR A C 1
ATOM 904 O O . THR A 1 118 ? 10.770 -0.358 -3.118 1.00 92.19 118 THR A O 1
ATOM 907 N N . ALA A 1 119 ? 9.562 0.149 -1.296 1.00 94.31 119 ALA A N 1
ATOM 908 C CA . ALA A 1 119 ? 9.768 1.591 -1.402 1.00 94.31 119 ALA A CA 1
ATOM 909 C C . ALA A 1 119 ? 11.255 1.980 -1.294 1.00 94.31 119 ALA A C 1
ATOM 911 O O . ALA A 1 119 ? 11.733 2.761 -2.113 1.00 94.31 119 ALA A O 1
ATOM 912 N N . ALA A 1 120 ? 12.006 1.404 -0.347 1.00 94.88 120 ALA A N 1
ATOM 913 C CA . ALA A 1 120 ? 13.448 1.626 -0.200 1.00 94.88 120 ALA A CA 1
ATOM 914 C C . ALA A 1 120 ? 14.198 1.272 -1.486 1.00 94.88 120 ALA A C 1
ATOM 916 O O . ALA A 1 120 ? 14.978 2.075 -1.990 1.00 94.88 120 ALA A O 1
ATOM 917 N N . GLY A 1 121 ? 13.936 0.076 -2.024 1.00 90.50 121 GLY A N 1
ATOM 918 C C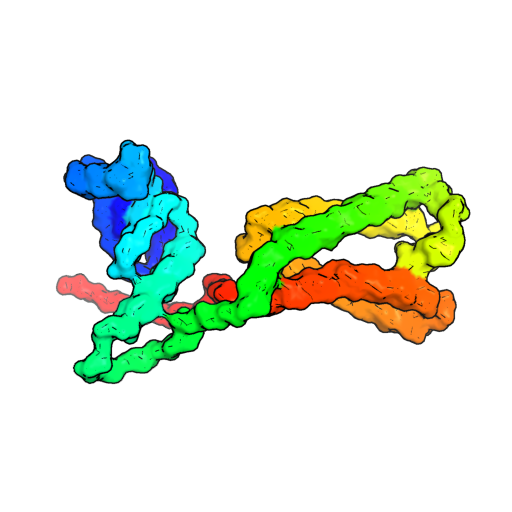A . GLY A 1 121 ? 14.577 -0.409 -3.241 1.00 90.50 121 GLY A CA 1
ATOM 919 C C . GLY A 1 121 ? 14.327 0.525 -4.422 1.00 90.50 121 GLY A C 1
ATOM 920 O O . GLY A 1 121 ? 15.267 0.895 -5.120 1.00 90.50 121 GLY A O 1
ATOM 921 N N . HIS A 1 122 ? 13.086 0.989 -4.590 1.00 90.25 122 HIS A N 1
ATOM 922 C CA . HIS A 1 122 ? 12.748 1.936 -5.653 1.00 90.25 122 HIS A CA 1
ATOM 923 C C . HIS A 1 122 ? 13.406 3.298 -5.449 1.00 90.25 122 HIS A C 1
ATOM 925 O O . HIS A 1 122 ? 13.926 3.853 -6.411 1.00 90.25 122 HIS A O 1
ATOM 931 N N . LEU A 1 123 ? 13.442 3.822 -4.220 1.00 94.75 123 LEU A N 1
ATOM 932 C CA . LEU A 1 123 ? 14.140 5.076 -3.933 1.00 94.75 123 LEU A CA 1
ATOM 933 C C . LEU A 1 123 ? 15.621 4.983 -4.308 1.00 94.75 123 LEU A C 1
ATOM 935 O O . LEU A 1 123 ? 16.137 5.892 -4.951 1.00 94.75 123 LEU A O 1
ATOM 939 N N . VAL A 1 124 ? 16.292 3.883 -3.965 1.00 91.94 124 VAL A N 1
ATOM 940 C CA . VAL A 1 124 ? 17.710 3.681 -4.293 1.00 91.94 124 VAL A CA 1
ATOM 941 C C . VAL A 1 124 ? 17.918 3.582 -5.805 1.00 91.94 124 VAL A C 1
ATOM 943 O O . VAL A 1 124 ? 18.709 4.341 -6.367 1.00 91.94 124 VAL A O 1
ATOM 946 N N . VAL A 1 125 ? 17.192 2.681 -6.472 1.00 86.56 125 VAL A N 1
ATOM 947 C CA . VAL A 1 125 ? 17.363 2.414 -7.908 1.00 86.56 125 VAL A CA 1
ATOM 948 C C . VAL A 1 125 ? 17.019 3.647 -8.738 1.00 86.56 125 VAL A C 1
ATOM 950 O O . VAL A 1 125 ? 17.818 4.078 -9.566 1.00 86.56 125 VAL A O 1
ATOM 953 N N . TRP A 1 126 ? 15.864 4.264 -8.496 1.00 89.75 126 TRP A N 1
ATOM 954 C CA . TRP A 1 126 ? 15.402 5.371 -9.329 1.00 89.75 126 TRP A CA 1
ATOM 955 C C . TRP A 1 126 ? 16.123 6.685 -9.044 1.00 89.75 126 TRP A C 1
ATOM 957 O O . TRP A 1 126 ? 16.245 7.500 -9.953 1.00 89.75 126 TRP A O 1
ATOM 967 N N . THR A 1 127 ? 16.691 6.878 -7.848 1.00 92.56 127 THR A N 1
ATOM 968 C CA . THR A 1 127 ? 17.597 8.015 -7.603 1.00 92.56 127 THR A CA 1
ATOM 969 C C . THR A 1 127 ? 18.882 7.864 -8.415 1.00 92.56 127 THR A C 1
ATOM 971 O O . THR A 1 127 ? 19.335 8.829 -9.030 1.00 92.56 127 THR A O 1
ATOM 974 N N . LEU A 1 128 ? 19.449 6.652 -8.465 1.00 88.56 128 LEU A N 1
ATOM 975 C CA . LEU A 1 128 ? 20.631 6.366 -9.279 1.00 88.56 128 LEU A CA 1
ATOM 976 C C . LEU A 1 128 ? 20.339 6.595 -10.771 1.00 88.56 128 LEU A C 1
ATOM 978 O O . LEU A 1 128 ? 21.087 7.308 -11.438 1.00 88.56 128 LEU A O 1
ATOM 982 N N . VAL A 1 129 ? 19.235 6.038 -11.279 1.00 84.88 129 VAL A N 1
ATOM 983 C CA . VAL A 1 129 ? 18.814 6.195 -12.684 1.00 84.88 129 VAL A CA 1
ATOM 984 C C . VAL A 1 129 ? 18.566 7.664 -13.026 1.00 84.88 129 VAL A C 1
ATOM 986 O O . VAL A 1 129 ? 19.039 8.134 -14.063 1.00 84.88 129 VAL A O 1
ATOM 989 N N . LEU A 1 130 ? 17.888 8.410 -12.147 1.00 89.69 130 LEU A N 1
ATOM 990 C CA . LEU A 1 130 ? 17.654 9.841 -12.330 1.00 89.69 130 LEU A CA 1
ATOM 991 C C . LEU A 1 130 ? 18.974 10.609 -12.431 1.00 89.69 130 LEU A C 1
ATOM 993 O O . LEU A 1 130 ? 19.142 11.401 -13.354 1.00 89.69 130 LEU A O 1
ATOM 997 N N . ALA A 1 131 ? 19.918 10.362 -11.521 1.00 89.69 131 ALA A N 1
ATOM 998 C CA . ALA A 1 131 ? 21.207 11.049 -11.510 1.00 89.69 131 ALA A CA 1
ATOM 999 C C . ALA A 1 131 ? 22.029 10.760 -12.778 1.00 89.69 131 ALA A C 1
ATOM 1001 O O . ALA A 1 131 ? 22.585 11.679 -13.384 1.00 89.69 131 ALA A O 1
ATOM 1002 N N . LEU A 1 132 ? 22.080 9.498 -13.209 1.00 86.50 132 LEU A N 1
ATOM 1003 C CA . LEU A 1 132 ? 22.808 9.087 -14.413 1.00 86.50 132 LEU A CA 1
ATOM 1004 C C . LEU A 1 132 ? 22.195 9.681 -15.687 1.00 86.50 132 LEU A C 1
ATOM 1006 O O . LEU A 1 132 ? 22.926 10.188 -16.540 1.00 86.50 132 LEU A O 1
ATOM 1010 N N . SER A 1 133 ? 20.865 9.663 -15.789 1.00 85.06 133 SER A N 1
ATOM 1011 C CA . SER A 1 133 ? 20.135 10.174 -16.955 1.00 85.06 133 SER A CA 1
ATOM 1012 C C . SER A 1 133 ? 20.183 11.701 -17.024 1.00 85.06 133 SER A C 1
ATOM 1014 O O . SER A 1 133 ? 20.471 12.265 -18.074 1.00 85.06 133 SER A O 1
ATOM 1016 N N . ALA A 1 134 ? 19.993 12.391 -15.893 1.00 86.06 134 ALA A N 1
ATOM 1017 C CA . ALA A 1 134 ? 20.023 13.855 -15.833 1.00 86.06 134 ALA A CA 1
ATOM 1018 C C . ALA A 1 134 ? 21.412 14.444 -16.129 1.00 86.06 134 ALA A C 1
ATOM 1020 O O . ALA A 1 134 ? 21.517 15.567 -16.612 1.00 86.06 134 ALA A O 1
ATOM 1021 N N . THR A 1 135 ? 22.482 13.695 -15.846 1.00 86.12 135 THR A N 1
ATOM 1022 C CA . THR A 1 135 ? 23.865 14.109 -16.141 1.00 86.12 135 THR A CA 1
ATOM 1023 C C . THR A 1 135 ? 24.358 13.641 -17.512 1.00 86.12 135 THR A C 1
ATOM 1025 O O . THR A 1 135 ? 25.497 13.932 -17.876 1.00 86.12 135 THR A O 1
ATOM 1028 N N . GLY A 1 136 ? 23.548 12.885 -18.262 1.00 80.31 136 GLY A N 1
ATOM 1029 C CA . GLY A 1 136 ? 23.955 12.277 -19.531 1.00 80.31 136 GLY A CA 1
ATOM 1030 C C . GLY A 1 136 ? 25.103 11.270 -19.385 1.00 80.31 136 GLY A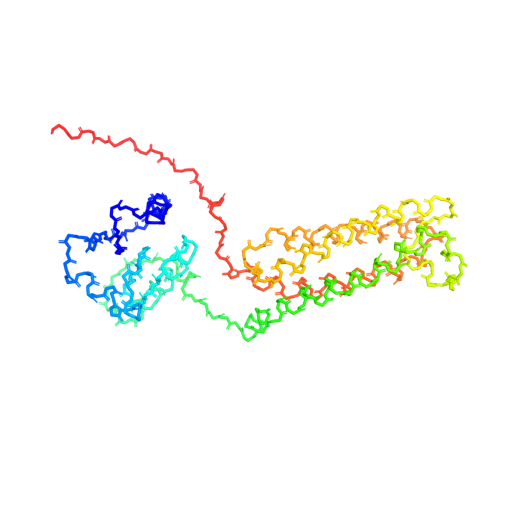 C 1
ATOM 1031 O O . GLY A 1 136 ? 25.775 10.951 -20.362 1.00 80.31 136 GLY A O 1
ATOM 1032 N N . THR A 1 137 ? 25.370 10.769 -18.173 1.00 82.56 137 THR A N 1
ATOM 1033 C CA . THR A 1 137 ? 26.482 9.841 -17.887 1.00 82.56 137 THR A CA 1
ATOM 1034 C C . THR A 1 137 ? 26.082 8.373 -17.975 1.00 82.56 137 THR A C 1
ATOM 1036 O O . THR A 1 137 ? 26.901 7.492 -17.715 1.00 82.56 137 THR A O 1
ATOM 1039 N N . VAL A 1 138 ? 24.850 8.098 -18.402 1.00 74.12 138 VAL A N 1
ATOM 1040 C CA . VAL A 1 138 ? 24.290 6.748 -18.499 1.00 74.12 138 VAL A CA 1
ATOM 1041 C C . VAL A 1 138 ? 25.128 5.810 -19.386 1.00 74.12 138 VAL A C 1
ATOM 1043 O O . VAL A 1 138 ? 25.258 4.626 -19.090 1.00 74.12 138 VAL A O 1
ATOM 1046 N N . HIS A 1 139 ? 25.811 6.356 -20.398 1.00 73.38 139 HIS A N 1
ATOM 1047 C CA . HIS A 1 139 ? 26.731 5.636 -21.288 1.00 73.38 139 HIS A CA 1
ATOM 1048 C C . HIS A 1 139 ? 27.973 5.053 -20.585 1.00 73.38 139 HIS A C 1
ATOM 1050 O O . HIS A 1 139 ? 28.647 4.195 -21.148 1.00 73.38 139 HIS A O 1
ATOM 1056 N N . LYS A 1 140 ? 28.307 5.520 -19.372 1.00 79.38 140 LYS A N 1
ATOM 1057 C CA . LYS A 1 140 ? 29.430 4.998 -18.571 1.00 79.38 140 LYS A CA 1
ATOM 1058 C C . LYS A 1 140 ? 29.078 3.707 -17.832 1.00 79.38 140 LYS A C 1
ATOM 1060 O O . LYS A 1 140 ? 29.967 3.042 -17.304 1.00 79.38 140 LYS A O 1
ATOM 1065 N N . VAL A 1 141 ? 27.793 3.369 -17.756 1.00 78.31 141 VAL A N 1
ATOM 1066 C CA . VAL A 1 141 ? 27.314 2.146 -17.116 1.00 78.31 141 VAL A CA 1
ATOM 1067 C C . VAL A 1 141 ? 27.557 0.964 -18.059 1.00 78.31 141 VAL A C 1
ATOM 1069 O O . VAL A 1 141 ? 27.348 1.101 -19.267 1.00 78.31 141 VAL A O 1
ATOM 1072 N N . PRO A 1 142 ? 27.975 -0.212 -17.549 1.00 82.25 142 PRO A N 1
ATOM 1073 C CA . PRO A 1 142 ? 28.103 -1.407 -18.370 1.00 82.25 142 PRO A CA 1
ATOM 1074 C C . PRO A 1 142 ? 26.836 -1.660 -19.187 1.00 82.25 142 PRO A C 1
ATOM 1076 O O . PRO A 1 142 ? 25.728 -1.674 -18.654 1.00 82.25 142 PRO A O 1
ATOM 1079 N N . HIS A 1 143 ? 27.007 -1.894 -20.485 1.00 71.38 143 HIS A N 1
ATOM 1080 C CA . HIS A 1 143 ? 25.901 -1.938 -21.442 1.00 71.38 143 HIS A CA 1
ATOM 1081 C C . HIS A 1 143 ? 24.844 -3.011 -21.119 1.00 71.38 143 HIS A C 1
ATOM 1083 O O . HIS A 1 143 ? 23.665 -2.833 -21.409 1.00 71.38 143 HIS A O 1
ATOM 1089 N N . TRP A 1 144 ? 25.250 -4.112 -20.476 1.00 73.25 144 TRP A N 1
ATOM 1090 C CA . TRP A 1 144 ? 24.331 -5.152 -20.006 1.00 73.25 144 TRP A CA 1
ATOM 1091 C C . TRP A 1 144 ? 23.422 -4.672 -18.868 1.00 73.25 144 TRP A C 1
ATOM 1093 O O . TRP A 1 144 ? 22.286 -5.114 -18.797 1.00 73.25 144 TRP A O 1
ATOM 1103 N N . LEU A 1 145 ? 23.902 -3.771 -18.004 1.00 73.00 145 LEU A N 1
ATOM 1104 C CA . LEU A 1 145 ? 23.143 -3.200 -16.891 1.00 73.00 145 LEU A CA 1
ATOM 1105 C C . LEU A 1 145 ? 22.262 -2.044 -17.378 1.00 73.00 145 LEU A C 1
ATOM 1107 O O . LEU A 1 145 ? 21.109 -1.939 -16.983 1.00 73.00 145 LEU A O 1
ATOM 1111 N N . PHE A 1 146 ? 22.781 -1.230 -18.299 1.00 66.56 146 PHE A N 1
ATOM 1112 C CA . PHE A 1 146 ? 22.026 -0.172 -18.971 1.00 66.56 146 PHE A CA 1
ATOM 1113 C C . PHE A 1 146 ? 20.808 -0.716 -19.736 1.00 66.56 146 PHE A C 1
ATOM 1115 O O . PHE A 1 146 ? 19.705 -0.191 -19.616 1.00 66.56 146 PHE A O 1
ATOM 1122 N N . ARG A 1 147 ? 20.969 -1.829 -20.463 1.00 68.31 147 ARG A N 1
ATOM 1123 C CA . ARG A 1 147 ? 19.864 -2.483 -21.180 1.00 68.31 147 ARG A CA 1
ATOM 1124 C C . ARG A 1 147 ? 18.812 -3.129 -20.274 1.00 68.31 147 ARG A C 1
ATOM 1126 O O . ARG A 1 147 ? 17.797 -3.572 -20.786 1.00 68.31 147 ARG A O 1
ATOM 1133 N N . MET A 1 148 ? 19.003 -3.182 -18.956 1.00 68.88 148 MET A N 1
ATOM 1134 C CA . MET A 1 148 ? 17.982 -3.736 -18.055 1.00 68.88 148 MET A CA 1
ATOM 1135 C C . MET A 1 148 ? 16.867 -2.742 -17.723 1.00 68.88 148 MET A C 1
ATOM 1137 O O . MET A 1 148 ? 15.845 -3.182 -17.221 1.00 68.88 148 MET A O 1
ATOM 1141 N N . THR A 1 149 ? 17.059 -1.436 -17.958 1.00 63.75 149 THR A N 1
ATOM 1142 C CA . THR A 1 149 ? 16.114 -0.387 -17.514 1.00 63.75 149 THR A CA 1
ATOM 1143 C C . THR A 1 149 ? 15.714 0.604 -18.607 1.00 63.75 149 THR A C 1
ATOM 1145 O O . THR A 1 149 ? 14.969 1.546 -18.341 1.00 63.75 149 THR A O 1
ATOM 1148 N N . VAL A 1 150 ? 16.245 0.458 -19.824 1.00 69.19 150 VAL A N 1
ATOM 1149 C CA . VAL A 1 150 ? 16.138 1.474 -20.879 1.00 69.19 150 VAL A CA 1
ATOM 1150 C C . VAL A 1 150 ? 15.636 0.871 -22.174 1.00 69.19 150 VAL A C 1
ATOM 1152 O O . VAL A 1 150 ? 16.347 0.094 -22.794 1.00 69.19 150 VAL A O 1
ATOM 1155 N N . TRP A 1 151 ? 14.453 1.289 -22.619 1.00 66.12 151 TRP A N 1
ATOM 1156 C CA . TRP A 1 151 ? 13.878 0.860 -23.893 1.00 66.12 151 TRP A CA 1
ATOM 1157 C C . TRP A 1 151 ? 14.220 1.856 -25.019 1.00 66.12 151 TRP A C 1
ATOM 1159 O O . TRP A 1 151 ? 13.857 3.032 -24.939 1.00 66.12 151 TRP A O 1
ATOM 1169 N N . GLY A 1 152 ? 14.884 1.399 -26.090 1.00 63.31 152 GLY A N 1
ATOM 1170 C CA . GLY A 1 152 ? 15.239 2.215 -27.268 1.00 63.31 152 GLY A CA 1
ATOM 1171 C C . GLY A 1 152 ? 16.608 2.925 -27.210 1.00 63.31 152 GLY A C 1
ATOM 1172 O O . GLY A 1 152 ? 17.309 2.883 -26.205 1.00 63.31 152 GLY A O 1
ATOM 1173 N N . SER A 1 153 ? 17.024 3.559 -28.323 1.00 59.72 153 SER A N 1
ATOM 1174 C CA . SER A 1 153 ? 18.439 3.921 -28.558 1.00 59.72 153 SER A CA 1
ATOM 1175 C C . SER A 1 153 ? 18.826 5.413 -28.516 1.00 59.72 153 SER A C 1
ATOM 1177 O O . SER A 1 153 ? 20.015 5.674 -28.379 1.00 59.72 153 SER A O 1
ATOM 1179 N N . HIS A 1 154 ? 17.911 6.396 -28.624 1.00 49.53 154 HIS A N 1
ATOM 1180 C CA . HIS A 1 154 ? 18.313 7.823 -28.769 1.00 49.53 154 HIS A CA 1
ATOM 1181 C C . HIS A 1 154 ? 17.433 8.885 -28.061 1.00 49.53 154 HIS A C 1
ATOM 1183 O O . HIS A 1 154 ? 17.871 10.020 -27.908 1.00 49.53 154 HIS A O 1
ATOM 1189 N N . SER A 1 155 ? 16.230 8.552 -27.574 1.00 48.84 155 SER A N 1
ATOM 1190 C CA . SER A 1 155 ? 15.367 9.438 -26.751 1.00 48.84 155 SER A CA 1
ATOM 1191 C C . SER A 1 155 ? 15.262 8.975 -25.290 1.00 48.84 155 SER A C 1
ATOM 1193 O O . SER A 1 155 ? 14.354 9.364 -24.552 1.00 48.84 155 SER A O 1
ATOM 1195 N N . ALA A 1 156 ? 16.180 8.093 -24.900 1.00 59.59 156 ALA A N 1
ATOM 1196 C CA . ALA A 1 156 ? 16.155 7.330 -23.665 1.00 59.59 156 ALA A CA 1
ATOM 1197 C C . ALA A 1 156 ? 16.279 8.199 -22.406 1.00 59.59 156 ALA A C 1
ATOM 1199 O O . ALA A 1 156 ? 15.681 7.862 -21.388 1.00 59.59 156 ALA A O 1
ATOM 1200 N N . ASP A 1 157 ? 17.010 9.314 -22.462 1.00 69.19 157 ASP A N 1
ATOM 1201 C CA . ASP A 1 157 ? 17.346 10.083 -21.259 1.00 69.19 157 ASP A CA 1
ATOM 1202 C C . ASP A 1 157 ? 16.142 10.864 -20.718 1.00 69.19 157 ASP A C 1
ATOM 1204 O O . ASP A 1 157 ? 15.844 10.806 -19.527 1.00 69.19 157 ASP A O 1
ATOM 1208 N N . ALA A 1 158 ? 15.384 11.542 -21.586 1.00 78.81 158 ALA A N 1
ATOM 1209 C CA . ALA A 1 158 ? 14.214 12.316 -21.163 1.00 78.81 158 ALA A CA 1
ATOM 1210 C C . ALA A 1 158 ? 13.079 11.416 -20.643 1.00 78.81 158 ALA A C 1
ATOM 1212 O O . ALA A 1 158 ? 12.453 11.722 -19.626 1.00 78.81 158 ALA A O 1
ATOM 1213 N N . VAL A 1 159 ? 12.840 10.283 -21.314 1.00 78.62 159 VAL A N 1
ATOM 1214 C CA . VAL A 1 159 ? 11.842 9.292 -20.884 1.00 78.62 159 VAL A CA 1
ATOM 1215 C C . VAL A 1 159 ? 12.240 8.680 -19.543 1.00 78.62 159 VAL A C 1
ATOM 1217 O O . VAL A 1 159 ? 11.395 8.566 -18.659 1.00 78.62 159 VAL A O 1
ATOM 1220 N N . GLN A 1 160 ? 13.522 8.358 -19.350 1.00 79.38 160 GLN A N 1
ATOM 1221 C CA . GLN A 1 160 ? 14.018 7.842 -18.075 1.00 79.38 160 GLN A CA 1
ATOM 1222 C C . GLN A 1 160 ? 13.917 8.858 -16.945 1.00 79.38 160 GLN A C 1
ATOM 1224 O O . GLN A 1 160 ? 13.518 8.484 -15.848 1.00 79.38 160 GLN A O 1
ATOM 1229 N N . VAL A 1 161 ? 14.230 10.132 -17.191 1.00 86.31 161 VAL A N 1
ATOM 1230 C CA . VAL A 1 161 ? 14.068 11.188 -16.179 1.00 86.31 161 VAL A CA 1
ATOM 1231 C C . VAL A 1 161 ? 12.603 11.304 -15.762 1.00 86.31 161 VAL A C 1
ATOM 1233 O O . VAL A 1 161 ? 12.304 11.309 -14.569 1.00 86.31 161 VAL A O 1
ATOM 1236 N N . MET A 1 162 ? 11.676 11.339 -16.725 1.00 89.25 162 MET A N 1
ATOM 1237 C CA . MET A 1 162 ? 10.241 11.377 -16.434 1.00 89.25 162 MET A CA 1
ATOM 1238 C C . MET A 1 162 ? 9.799 10.151 -15.624 1.00 89.25 162 MET A C 1
ATOM 1240 O O . MET A 1 162 ? 9.128 10.293 -14.601 1.00 89.25 162 MET A O 1
ATOM 1244 N N . LEU A 1 163 ? 10.201 8.954 -16.054 1.00 85.44 163 LEU A N 1
ATOM 1245 C CA . LEU A 1 163 ? 9.849 7.696 -15.402 1.00 85.44 163 LEU A CA 1
ATOM 1246 C C . LEU A 1 163 ? 10.425 7.615 -13.980 1.00 85.44 163 LEU A C 1
ATOM 1248 O O . LEU A 1 163 ? 9.712 7.254 -13.045 1.00 85.44 163 LEU A O 1
ATOM 1252 N N . ALA A 1 164 ? 11.675 8.042 -13.793 1.00 89.06 164 ALA A N 1
ATOM 1253 C CA . ALA A 1 164 ? 12.323 8.099 -12.491 1.00 89.06 164 ALA A CA 1
ATOM 1254 C C . ALA A 1 164 ? 11.598 9.043 -11.531 1.00 89.06 164 ALA A C 1
ATOM 1256 O O . ALA A 1 164 ? 11.358 8.675 -10.383 1.00 89.06 164 ALA A O 1
ATOM 1257 N N . CYS A 1 165 ? 11.165 10.219 -11.995 1.00 92.38 165 CYS A N 1
ATOM 1258 C CA . CYS A 1 165 ? 10.353 11.129 -11.187 1.00 92.38 165 CYS A CA 1
ATOM 1259 C C . CYS A 1 165 ? 9.038 10.477 -10.726 1.00 92.38 165 CYS A C 1
ATOM 1261 O O . CYS A 1 165 ? 8.673 10.596 -9.554 1.00 92.38 165 CYS A O 1
ATOM 1263 N N . VAL A 1 166 ? 8.348 9.755 -11.617 1.00 92.44 166 VAL A N 1
ATOM 1264 C CA . VAL A 1 166 ? 7.098 9.047 -11.288 1.00 92.44 166 VAL A CA 1
ATOM 1265 C C . VAL A 1 166 ? 7.338 7.955 -10.245 1.00 92.44 166 VAL A C 1
ATOM 1267 O O . VAL A 1 166 ? 6.625 7.912 -9.241 1.00 92.44 166 VAL A O 1
ATOM 1270 N N . TYR A 1 167 ? 8.352 7.107 -10.430 1.00 90.56 167 TYR A N 1
ATOM 1271 C CA . TYR A 1 167 ? 8.645 6.023 -9.488 1.00 90.56 167 TYR A CA 1
ATOM 1272 C C . TYR A 1 167 ? 9.191 6.514 -8.146 1.00 90.56 167 TYR A C 1
ATOM 1274 O O . TYR A 1 167 ? 8.874 5.917 -7.119 1.00 90.56 167 TYR A O 1
ATOM 1282 N N . LEU A 1 168 ? 9.951 7.612 -8.117 1.00 95.06 168 LEU A N 1
ATOM 1283 C CA . LEU A 1 168 ? 10.388 8.241 -6.869 1.00 95.06 168 LEU A CA 1
ATOM 1284 C C . LEU A 1 168 ? 9.200 8.787 -6.081 1.00 95.06 168 LEU A C 1
ATOM 1286 O O . LEU A 1 168 ? 9.074 8.502 -4.889 1.00 95.06 168 LEU A O 1
ATOM 1290 N N . ALA A 1 169 ? 8.300 9.519 -6.743 1.00 96.38 169 ALA A N 1
ATOM 1291 C CA . ALA A 1 169 ? 7.075 9.990 -6.111 1.00 96.38 169 ALA A CA 1
ATOM 1292 C C . ALA A 1 169 ? 6.257 8.803 -5.582 1.00 96.38 169 ALA A C 1
ATOM 1294 O O . ALA A 1 169 ? 5.911 8.767 -4.400 1.00 96.38 169 ALA A O 1
ATOM 1295 N N . TRP A 1 170 ? 6.016 7.793 -6.422 1.00 95.25 170 TRP A N 1
ATOM 1296 C CA . TRP A 1 170 ? 5.301 6.577 -6.037 1.00 95.25 170 TRP A CA 1
ATOM 1297 C C . TRP A 1 170 ? 5.944 5.868 -4.834 1.00 95.25 170 TRP A C 1
ATOM 1299 O O . TRP A 1 170 ? 5.230 5.499 -3.902 1.00 95.25 170 TRP A O 1
ATOM 1309 N N . ALA A 1 171 ? 7.274 5.746 -4.789 1.00 95.19 171 ALA A N 1
ATOM 1310 C CA . ALA A 1 171 ? 7.989 5.112 -3.683 1.00 95.19 171 ALA A CA 1
ATOM 1311 C C . ALA A 1 171 ? 7.846 5.891 -2.364 1.00 95.19 171 ALA A C 1
ATOM 1313 O O . ALA A 1 171 ? 7.654 5.284 -1.309 1.00 95.19 171 ALA A O 1
ATOM 1314 N N . VAL A 1 172 ? 7.859 7.229 -2.408 1.00 96.75 172 VAL A N 1
ATOM 1315 C CA . VAL A 1 172 ? 7.567 8.070 -1.233 1.00 96.75 172 VAL A CA 1
ATOM 1316 C C . VAL A 1 172 ? 6.138 7.833 -0.737 1.00 96.75 172 VAL A C 1
ATOM 1318 O O . VAL A 1 172 ? 5.931 7.622 0.461 1.00 96.75 172 VAL A O 1
ATOM 1321 N N . PHE A 1 173 ? 5.150 7.811 -1.636 1.00 96.62 173 PHE A N 1
ATOM 1322 C CA . PHE A 1 173 ? 3.763 7.520 -1.261 1.00 96.62 173 PHE A CA 1
ATOM 1323 C C . PHE A 1 173 ? 3.607 6.111 -0.681 1.00 96.62 173 PHE A C 1
ATOM 1325 O O . PHE A 1 173 ? 2.933 5.951 0.337 1.00 96.62 173 PHE A O 1
ATOM 1332 N N . LEU A 1 174 ? 4.282 5.109 -1.250 1.00 94.81 174 LEU A N 1
ATOM 1333 C CA . LEU A 1 174 ? 4.285 3.742 -0.730 1.00 94.81 174 LEU A CA 1
ATOM 1334 C C . LEU A 1 174 ? 4.903 3.663 0.672 1.00 94.81 174 LEU A C 1
ATOM 1336 O O . LEU A 1 174 ? 4.339 3.015 1.557 1.00 94.81 174 LEU A O 1
ATOM 1340 N N . TRP A 1 175 ? 6.002 4.382 0.912 1.00 96.75 175 TRP A N 1
ATOM 1341 C CA . TRP A 1 175 ? 6.628 4.478 2.231 1.00 96.75 175 TRP A CA 1
ATOM 1342 C C . TRP A 1 175 ? 5.694 5.095 3.279 1.00 96.75 175 TRP A C 1
ATOM 1344 O O . TRP A 1 175 ? 5.603 4.614 4.411 1.00 96.75 175 TRP A O 1
ATOM 1354 N N . ILE A 1 176 ? 4.980 6.164 2.913 1.00 93.81 176 ILE A N 1
ATOM 1355 C CA . ILE A 1 176 ? 4.010 6.824 3.795 1.00 93.81 176 ILE A CA 1
ATOM 1356 C C . ILE A 1 176 ? 2.815 5.900 4.058 1.00 93.81 176 ILE A C 1
ATOM 1358 O O . ILE A 1 176 ? 2.418 5.730 5.215 1.00 93.81 176 ILE A O 1
ATOM 1362 N N . ALA A 1 177 ? 2.281 5.259 3.015 1.00 91.75 177 ALA A N 1
ATOM 1363 C CA . ALA A 1 177 ? 1.159 4.329 3.106 1.00 91.75 177 ALA A CA 1
ATOM 1364 C C . ALA A 1 177 ? 1.466 3.132 4.021 1.00 91.75 177 ALA A C 1
ATOM 1366 O O . ALA A 1 177 ? 0.575 2.654 4.724 1.00 91.75 177 ALA A O 1
ATOM 1367 N N . ALA A 1 178 ? 2.733 2.708 4.101 1.00 93.56 178 ALA A N 1
ATOM 1368 C CA . ALA A 1 178 ? 3.172 1.622 4.976 1.00 93.56 178 ALA A CA 1
ATOM 1369 C C . ALA A 1 178 ? 2.955 1.895 6.479 1.00 93.56 178 ALA A C 1
ATOM 1371 O O . ALA A 1 178 ? 3.007 0.965 7.279 1.00 93.56 178 ALA A O 1
ATOM 1372 N N . ARG A 1 179 ? 2.711 3.147 6.900 1.00 90.81 179 ARG A N 1
ATOM 1373 C CA . ARG A 1 179 ? 2.360 3.471 8.299 1.00 90.81 179 ARG A CA 1
ATOM 1374 C C . ARG A 1 179 ? 0.965 2.979 8.688 1.00 90.81 179 ARG A C 1
ATOM 1376 O O . ARG A 1 179 ? 0.737 2.689 9.855 1.00 90.81 179 ARG A O 1
ATOM 1383 N N . ASN A 1 180 ? 0.044 2.921 7.729 1.00 84.56 180 ASN A N 1
ATOM 1384 C CA . ASN A 1 180 ? -1.311 2.411 7.919 1.00 84.56 180 ASN A CA 1
ATOM 1385 C C . ASN A 1 180 ? -1.798 1.750 6.615 1.00 84.56 180 ASN A C 1
ATOM 1387 O O . ASN A 1 180 ? -2.524 2.387 5.843 1.00 84.56 180 ASN A O 1
ATOM 1391 N N . PRO A 1 181 ? -1.402 0.493 6.340 1.00 86.50 181 PRO A N 1
ATOM 1392 C CA . PRO A 1 181 ? -1.765 -0.185 5.096 1.00 86.50 181 PRO A CA 1
ATOM 1393 C C . PRO A 1 181 ? -3.281 -0.355 4.929 1.00 86.50 181 PRO A C 1
ATOM 1395 O O . PRO A 1 181 ? -3.814 -0.109 3.849 1.00 86.50 181 PRO A O 1
ATOM 1398 N N . ALA A 1 182 ? -3.989 -0.686 6.016 1.00 79.88 182 ALA A N 1
ATOM 1399 C CA . ALA A 1 182 ? -5.441 -0.876 6.024 1.00 79.88 182 ALA A CA 1
ATOM 1400 C C . ALA A 1 182 ? -6.199 0.378 5.550 1.00 79.88 182 ALA A C 1
ATOM 1402 O O . ALA A 1 182 ? -7.112 0.284 4.727 1.00 79.88 182 ALA A O 1
ATOM 1403 N N . GLY A 1 183 ? -5.774 1.562 6.006 1.00 78.12 183 GLY A N 1
ATOM 1404 C CA . GLY A 1 183 ? -6.353 2.840 5.582 1.00 78.12 183 GLY A CA 1
ATOM 1405 C C . GLY A 1 183 ? -6.027 3.235 4.136 1.00 78.12 183 GLY A C 1
ATOM 1406 O O . GLY A 1 183 ? -6.725 4.062 3.558 1.00 78.12 183 GLY A O 1
ATOM 1407 N N . ASN A 1 184 ? -5.001 2.631 3.527 1.00 86.75 184 ASN A N 1
ATOM 1408 C CA . ASN A 1 184 ? -4.509 2.965 2.187 1.00 86.75 184 ASN A CA 1
ATOM 1409 C C . ASN A 1 184 ? -4.759 1.849 1.157 1.00 86.75 184 ASN A C 1
ATOM 1411 O O . ASN A 1 184 ? -4.053 1.751 0.154 1.00 86.75 184 ASN A O 1
ATOM 1415 N N . ARG A 1 185 ? -5.794 1.024 1.362 1.00 87.06 185 ARG A N 1
ATOM 1416 C CA . ARG A 1 185 ? -6.111 -0.137 0.507 1.00 87.06 185 ARG A CA 1
ATOM 1417 C C . ARG A 1 185 ? -6.188 0.166 -0.992 1.00 87.06 185 ARG A C 1
ATOM 1419 O O . ARG A 1 185 ? -5.681 -0.609 -1.792 1.00 87.06 185 ARG A O 1
ATOM 1426 N N . LEU A 1 186 ? -6.780 1.303 -1.374 1.00 88.00 186 LEU A N 1
ATOM 1427 C CA . LEU A 1 186 ? -6.941 1.673 -2.783 1.00 88.00 186 LEU A CA 1
ATOM 1428 C C . LEU A 1 186 ? -5.586 1.949 -3.436 1.00 88.00 186 LEU A C 1
ATOM 1430 O O . LEU A 1 186 ? -5.383 1.602 -4.592 1.00 88.00 186 LEU A O 1
ATOM 1434 N N . PHE A 1 187 ? -4.653 2.541 -2.689 1.00 91.50 187 PHE A N 1
ATOM 1435 C CA . PHE A 1 187 ? -3.306 2.802 -3.179 1.00 91.50 187 PHE A CA 1
ATOM 1436 C C . PHE A 1 187 ? -2.516 1.502 -3.374 1.00 91.50 187 PHE A C 1
ATOM 1438 O O . PHE A 1 187 ? -1.769 1.386 -4.342 1.00 91.50 187 PHE A O 1
ATOM 1445 N N . ILE A 1 188 ? -2.701 0.512 -2.495 1.00 91.12 188 ILE A N 1
ATOM 1446 C CA . ILE A 1 188 ? -2.053 -0.803 -2.620 1.00 91.12 188 ILE A CA 1
ATOM 1447 C C . ILE A 1 188 ? -2.651 -1.584 -3.801 1.00 91.12 188 ILE A C 1
ATOM 1449 O O . ILE A 1 188 ? -1.897 -2.086 -4.634 1.00 91.12 188 ILE A O 1
ATOM 1453 N N . ASP A 1 189 ? -3.983 -1.608 -3.929 1.00 91.19 189 ASP A N 1
ATOM 1454 C CA . ASP A 1 189 ? -4.688 -2.202 -5.077 1.00 91.19 189 ASP A CA 1
ATOM 1455 C C . ASP A 1 189 ? -4.241 -1.551 -6.397 1.00 91.19 189 ASP A C 1
ATOM 1457 O O . ASP A 1 189 ? -3.865 -2.252 -7.337 1.00 91.19 189 ASP A O 1
ATOM 1461 N N . PHE A 1 190 ? -4.218 -0.214 -6.451 1.00 93.38 190 PHE A N 1
ATOM 1462 C CA . PHE A 1 190 ? -3.705 0.542 -7.594 1.00 93.38 190 PHE A CA 1
ATOM 1463 C C . PHE A 1 190 ? -2.253 0.179 -7.892 1.00 93.38 190 PHE A C 1
ATOM 1465 O O . PHE A 1 190 ? -1.918 -0.069 -9.042 1.00 93.38 190 PHE A O 1
ATOM 1472 N N . SER A 1 191 ? -1.398 0.114 -6.872 1.00 92.25 191 SER A N 1
ATOM 1473 C CA . SER A 1 191 ? 0.019 -0.198 -7.047 1.00 92.25 191 SER A CA 1
ATOM 1474 C C . SER A 1 191 ? 0.214 -1.578 -7.666 1.00 92.25 191 SER A C 1
ATOM 1476 O O . SER A 1 191 ? 0.967 -1.707 -8.625 1.00 92.25 191 SER A O 1
ATOM 1478 N N . ILE A 1 192 ? -0.486 -2.601 -7.175 1.00 91.69 192 ILE A N 1
ATOM 1479 C CA . ILE A 1 192 ? -0.392 -3.955 -7.733 1.00 91.69 192 ILE A CA 1
ATOM 1480 C C . ILE A 1 192 ? -0.946 -3.987 -9.160 1.00 91.69 192 ILE A C 1
ATOM 1482 O O . ILE A 1 192 ? -0.282 -4.508 -10.052 1.00 91.69 192 ILE A O 1
ATOM 1486 N N . ALA A 1 193 ? -2.120 -3.398 -9.401 1.00 91.62 193 ALA A N 1
ATOM 1487 C CA . ALA A 1 193 ? -2.756 -3.406 -10.716 1.00 91.62 193 ALA A CA 1
ATOM 1488 C C . ALA A 1 193 ? -1.954 -2.621 -11.767 1.00 91.62 193 ALA A C 1
ATOM 1490 O O . ALA A 1 193 ? -1.734 -3.122 -12.867 1.00 91.62 193 ALA A O 1
ATOM 1491 N N . ALA A 1 194 ? -1.489 -1.416 -11.429 1.00 89.94 194 ALA A N 1
ATOM 1492 C CA . ALA A 1 194 ? -0.718 -0.562 -12.324 1.00 89.94 194 ALA A CA 1
ATOM 1493 C C . ALA A 1 194 ? 0.622 -1.204 -12.687 1.00 89.94 194 ALA A C 1
ATOM 1495 O O . ALA A 1 194 ? 0.976 -1.245 -13.862 1.00 89.94 194 ALA A O 1
ATOM 1496 N N . ASN A 1 195 ? 1.337 -1.764 -11.705 1.00 87.62 195 ASN A N 1
ATOM 1497 C CA . ASN A 1 195 ? 2.596 -2.446 -11.981 1.00 87.62 195 ASN A CA 1
ATOM 1498 C C . ASN A 1 195 ? 2.371 -3.750 -12.764 1.00 87.62 195 ASN A C 1
ATOM 1500 O O . ASN A 1 195 ? 3.103 -4.015 -13.710 1.00 87.62 195 ASN A O 1
ATOM 1504 N N . LEU A 1 196 ? 1.332 -4.536 -12.453 1.00 87.56 196 LEU A N 1
ATOM 1505 C CA . LEU A 1 196 ? 0.998 -5.733 -13.233 1.00 87.56 196 LEU A CA 1
ATOM 1506 C C . LEU A 1 196 ? 0.663 -5.388 -14.692 1.00 87.56 196 LEU A C 1
ATOM 1508 O O . LEU A 1 196 ? 1.133 -6.064 -15.602 1.00 87.56 196 LEU A O 1
ATOM 1512 N N . ALA A 1 197 ? -0.110 -4.323 -14.921 1.00 88.94 197 ALA A N 1
ATOM 1513 C CA . ALA A 1 197 ? -0.416 -3.835 -16.262 1.00 88.94 197 ALA A CA 1
ATOM 1514 C C . ALA A 1 197 ? 0.841 -3.333 -16.986 1.00 88.94 197 ALA A C 1
ATOM 1516 O O . ALA A 1 197 ? 1.035 -3.643 -18.159 1.00 88.94 197 ALA A O 1
ATOM 1517 N N . HIS A 1 198 ? 1.712 -2.602 -16.286 1.00 86.19 198 HIS A N 1
ATOM 1518 C CA . HIS A 1 198 ? 2.972 -2.113 -16.832 1.00 86.19 198 HIS A CA 1
ATOM 1519 C C . HIS A 1 198 ? 3.888 -3.267 -17.259 1.00 86.19 198 HIS A C 1
ATOM 1521 O O . HIS A 1 198 ? 4.216 -3.371 -18.437 1.00 86.19 198 HIS A O 1
ATOM 1527 N N . PHE A 1 199 ? 4.232 -4.184 -16.348 1.00 82.25 199 PHE A N 1
ATOM 1528 C CA . PHE A 1 199 ? 5.111 -5.319 -16.653 1.00 82.25 199 PHE A CA 1
ATOM 1529 C C . PHE A 1 199 ? 4.477 -6.315 -17.627 1.00 82.25 199 PHE A C 1
ATOM 1531 O O . PHE A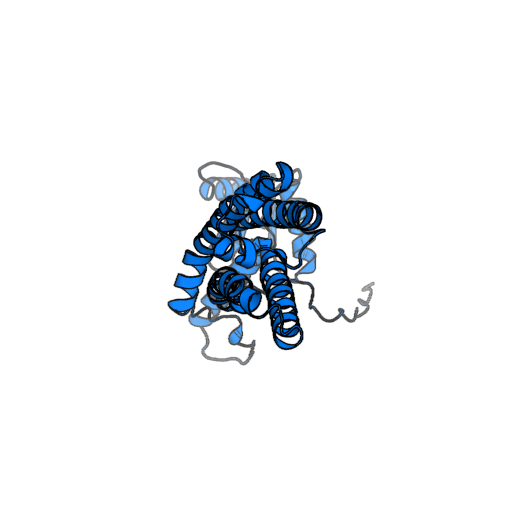 1 199 ? 5.178 -6.884 -18.459 1.00 82.25 199 PHE A O 1
ATOM 1538 N N . GLY A 1 200 ? 3.154 -6.488 -17.580 1.00 83.62 200 GLY A N 1
ATOM 1539 C CA . GLY A 1 200 ? 2.418 -7.265 -18.575 1.00 83.62 200 GLY A CA 1
ATOM 1540 C C . GLY A 1 200 ? 2.524 -6.651 -19.972 1.00 83.62 200 GLY A C 1
ATOM 1541 O O . GLY A 1 200 ? 2.812 -7.361 -20.933 1.00 83.62 200 GLY A O 1
ATOM 1542 N N . GLY A 1 201 ? 2.370 -5.328 -20.081 1.00 84.94 201 GLY A N 1
ATOM 1543 C CA . GLY A 1 201 ? 2.571 -4.591 -21.329 1.00 84.94 201 GLY A CA 1
ATOM 1544 C C . GLY A 1 201 ? 3.997 -4.730 -21.863 1.00 84.94 201 GLY A C 1
ATOM 1545 O O . GLY A 1 201 ? 4.178 -5.084 -23.026 1.00 84.94 201 GLY A O 1
ATOM 1546 N N . MET A 1 202 ? 5.001 -4.547 -20.999 1.00 82.56 202 MET A N 1
ATOM 1547 C CA . MET A 1 202 ? 6.416 -4.735 -21.347 1.00 82.56 202 MET A CA 1
ATOM 1548 C C . MET A 1 202 ? 6.699 -6.173 -21.804 1.00 82.56 202 MET A C 1
ATOM 1550 O O . MET A 1 202 ? 7.398 -6.379 -22.793 1.00 82.56 202 MET A O 1
ATOM 1554 N N . GLY A 1 203 ? 6.102 -7.173 -21.146 1.00 82.12 203 GLY A N 1
ATOM 1555 C CA . GLY A 1 203 ? 6.210 -8.580 -21.534 1.00 82.12 203 GLY A CA 1
ATOM 1556 C C . GLY A 1 203 ? 5.619 -8.865 -22.916 1.00 82.12 203 GLY A C 1
ATOM 1557 O O . GLY A 1 203 ? 6.258 -9.524 -23.732 1.00 82.12 203 GLY A O 1
ATOM 1558 N N . VAL A 1 204 ? 4.435 -8.323 -23.223 1.00 85.69 204 VAL A N 1
ATOM 1559 C CA . VAL A 1 204 ? 3.837 -8.435 -24.565 1.00 85.69 204 VAL A CA 1
ATOM 1560 C C . VAL A 1 204 ? 4.731 -7.763 -25.606 1.00 85.69 204 VAL A C 1
ATOM 1562 O O . VAL A 1 204 ? 5.038 -8.370 -26.630 1.00 85.69 204 VAL A O 1
ATOM 1565 N N . MET A 1 205 ? 5.198 -6.540 -25.343 1.00 82.56 205 MET A N 1
ATOM 1566 C CA . MET A 1 205 ? 6.089 -5.816 -26.255 1.00 82.56 205 MET A CA 1
ATOM 1567 C C . MET A 1 205 ? 7.397 -6.572 -26.507 1.00 82.56 205 MET A C 1
ATOM 1569 O O . MET A 1 205 ? 7.828 -6.648 -27.654 1.00 82.56 205 MET A O 1
ATOM 1573 N N . ALA A 1 206 ? 7.985 -7.187 -25.477 1.00 79.94 206 ALA A N 1
ATOM 1574 C CA . ALA A 1 206 ? 9.207 -7.977 -25.607 1.00 79.94 206 ALA A CA 1
ATOM 1575 C C . ALA A 1 206 ? 9.024 -9.189 -26.536 1.00 79.94 206 ALA A C 1
ATOM 1577 O O . ALA A 1 206 ? 9.911 -9.489 -27.329 1.00 79.94 206 ALA A O 1
ATOM 1578 N N . VAL A 1 207 ? 7.858 -9.846 -26.507 1.00 82.62 207 VAL A N 1
ATOM 1579 C CA . VAL A 1 207 ? 7.559 -10.974 -27.407 1.00 82.62 207 VAL A CA 1
ATOM 1580 C C . VAL A 1 207 ? 7.479 -10.528 -28.871 1.00 82.62 207 VAL A C 1
ATOM 1582 O O . VAL A 1 207 ? 7.980 -11.231 -29.747 1.00 82.62 207 VAL A O 1
ATOM 1585 N N . TYR A 1 208 ? 6.877 -9.366 -29.146 1.00 84.94 208 TYR A N 1
ATOM 1586 C CA . TYR A 1 208 ? 6.686 -8.864 -30.514 1.00 84.94 208 TYR A CA 1
ATOM 1587 C C . TYR A 1 208 ? 7.907 -8.117 -31.080 1.00 84.94 208 TYR A C 1
ATOM 1589 O O . TYR A 1 208 ? 8.109 -8.094 -32.295 1.00 84.94 208 TYR A O 1
ATOM 1597 N N . MET A 1 209 ? 8.734 -7.501 -30.233 1.00 81.62 209 MET A N 1
ATOM 1598 C CA . MET A 1 209 ? 9.901 -6.720 -30.648 1.00 81.62 209 MET A CA 1
ATOM 1599 C C . MET A 1 209 ? 11.175 -7.562 -30.552 1.00 81.62 209 MET A C 1
ATOM 1601 O O . MET A 1 209 ? 11.907 -7.497 -29.570 1.00 81.62 209 MET A O 1
ATOM 1605 N N . HIS A 1 210 ? 11.481 -8.329 -31.604 1.00 71.50 210 HIS A N 1
ATOM 1606 C CA . HIS A 1 210 ? 12.576 -9.311 -31.594 1.00 71.50 210 HIS A CA 1
ATOM 1607 C C . HIS A 1 210 ? 13.986 -8.766 -31.270 1.00 71.50 210 HIS A C 1
ATOM 1609 O O . HIS A 1 210 ? 14.861 -9.545 -30.900 1.00 71.50 210 HIS A O 1
ATOM 1615 N N . GLY A 1 211 ? 14.228 -7.457 -31.390 1.00 70.12 211 GLY A N 1
ATOM 1616 C CA . GLY A 1 211 ? 15.490 -6.823 -30.977 1.00 70.12 211 GLY A CA 1
ATOM 1617 C C . GLY A 1 211 ? 15.606 -6.559 -29.471 1.00 70.12 211 GLY A C 1
ATOM 1618 O O . GLY A 1 211 ? 16.700 -6.287 -28.985 1.00 70.12 211 GLY A O 1
ATOM 1619 N N . GLU A 1 212 ? 14.498 -6.678 -28.737 1.00 69.19 212 GLU A N 1
ATOM 1620 C CA . GLU A 1 212 ? 14.348 -6.188 -27.366 1.00 69.19 212 GLU A CA 1
ATOM 1621 C C . GLU A 1 212 ? 14.170 -7.322 -26.334 1.00 69.19 212 GLU A C 1
ATOM 1623 O O . GLU A 1 212 ? 13.871 -7.074 -25.170 1.00 69.19 212 GLU A O 1
ATOM 1628 N N . HIS A 1 213 ? 14.413 -8.587 -26.704 1.00 70.44 213 HIS A N 1
ATOM 1629 C CA . HIS A 1 213 ? 14.285 -9.745 -25.791 1.00 70.44 213 HIS A CA 1
ATOM 1630 C C . HIS A 1 213 ? 15.148 -9.642 -24.527 1.00 70.44 213 HIS A C 1
ATOM 1632 O O . HIS A 1 213 ? 14.835 -10.238 -23.498 1.00 70.44 213 HIS A O 1
ATOM 1638 N N . HIS A 1 214 ? 16.233 -8.872 -24.580 1.00 68.31 214 HIS A N 1
ATOM 1639 C CA . HIS A 1 214 ? 17.088 -8.611 -23.423 1.00 68.31 214 HIS A CA 1
ATOM 1640 C C . HIS A 1 214 ? 16.370 -7.797 -22.328 1.00 68.31 214 HIS A C 1
ATOM 1642 O O . HIS A 1 214 ? 16.687 -7.972 -21.153 1.00 68.31 214 HIS A O 1
ATOM 1648 N N . HIS A 1 215 ? 15.359 -6.999 -22.691 1.00 67.75 215 HIS A N 1
ATOM 1649 C CA . HIS A 1 215 ? 14.517 -6.237 -21.761 1.00 67.75 215 HIS A CA 1
ATOM 1650 C C . HIS A 1 215 ? 13.536 -7.126 -20.995 1.00 67.75 215 HIS A C 1
ATOM 1652 O O . HIS A 1 215 ? 13.175 -6.821 -19.861 1.00 67.75 215 HIS A O 1
ATOM 1658 N N . MET A 1 216 ? 13.179 -8.287 -21.556 1.00 67.31 216 MET A N 1
ATOM 1659 C CA . MET A 1 216 ? 12.324 -9.262 -20.881 1.00 67.31 216 MET A CA 1
ATOM 1660 C C . MET A 1 216 ? 12.936 -9.724 -19.554 1.00 67.31 216 MET A C 1
ATOM 1662 O O . MET A 1 216 ? 12.227 -9.875 -18.568 1.00 67.31 216 MET A O 1
ATOM 1666 N N . TYR A 1 217 ? 14.255 -9.923 -19.504 1.00 69.19 217 TYR A N 1
ATOM 1667 C CA . TYR A 1 217 ? 14.921 -10.412 -18.296 1.00 69.19 217 TYR A CA 1
ATOM 1668 C C . TYR A 1 217 ? 15.078 -9.335 -17.223 1.00 69.19 217 TYR A C 1
ATOM 1670 O O . TYR A 1 217 ? 15.011 -9.665 -16.046 1.00 69.19 217 TYR A O 1
ATOM 1678 N N . GLY A 1 218 ? 15.278 -8.073 -17.607 1.00 70.69 218 GLY A N 1
ATOM 1679 C CA . GLY A 1 218 ? 15.418 -6.961 -16.666 1.00 70.69 218 GLY A CA 1
ATOM 1680 C C . GLY A 1 218 ? 14.077 -6.514 -16.106 1.00 70.69 218 GLY A C 1
ATOM 1681 O O . GLY A 1 218 ? 13.834 -6.626 -14.904 1.00 70.69 218 GLY A O 1
ATOM 1682 N N . ASP A 1 219 ? 13.182 -6.077 -16.990 1.00 70.81 219 ASP A N 1
ATOM 1683 C CA . ASP A 1 219 ? 11.937 -5.412 -16.608 1.00 70.81 219 ASP A CA 1
ATOM 1684 C C . ASP A 1 219 ? 10.935 -6.389 -15.982 1.00 70.81 219 ASP A C 1
ATOM 1686 O O . ASP A 1 219 ? 10.331 -6.087 -14.952 1.00 70.81 219 ASP A O 1
ATOM 1690 N N . VAL A 1 220 ? 10.785 -7.596 -16.541 1.00 73.44 220 VAL A N 1
ATOM 1691 C CA . VAL A 1 220 ? 9.838 -8.587 -15.999 1.00 73.44 220 VAL A CA 1
ATOM 1692 C C . VAL A 1 220 ? 10.341 -9.147 -14.671 1.00 73.44 220 VAL A C 1
ATOM 1694 O O . VAL A 1 220 ? 9.550 -9.302 -13.743 1.00 73.44 220 VAL A O 1
ATOM 1697 N N . LEU A 1 221 ? 11.645 -9.414 -14.531 1.00 76.06 221 LEU A N 1
ATOM 1698 C CA . LEU A 1 221 ? 12.201 -9.917 -13.271 1.00 76.06 221 LEU A CA 1
ATOM 1699 C C . LEU A 1 221 ? 12.148 -8.853 -12.173 1.00 76.06 221 LEU A C 1
ATOM 1701 O O . LEU A 1 221 ? 11.718 -9.156 -11.060 1.00 76.06 221 LEU A O 1
ATOM 1705 N N . ALA A 1 222 ? 12.539 -7.612 -12.479 1.00 73.75 222 ALA A N 1
ATOM 1706 C CA . ALA A 1 222 ? 12.440 -6.498 -11.540 1.00 73.75 222 ALA A CA 1
ATOM 1707 C C . ALA A 1 222 ? 10.985 -6.274 -11.108 1.00 73.75 222 ALA A C 1
ATOM 1709 O O . ALA A 1 222 ? 10.704 -6.124 -9.916 1.00 73.75 222 ALA A O 1
ATOM 1710 N N . GLY A 1 223 ? 10.051 -6.345 -12.058 1.00 74.19 223 GLY A N 1
ATOM 1711 C CA . GLY A 1 223 ? 8.628 -6.233 -11.783 1.00 74.19 223 GLY A CA 1
ATOM 1712 C C . GLY A 1 223 ? 8.064 -7.360 -10.933 1.00 74.19 223 GLY A C 1
ATOM 1713 O O . GLY A 1 223 ? 7.337 -7.104 -9.974 1.00 74.19 223 GLY A O 1
ATOM 1714 N N . LEU A 1 224 ? 8.444 -8.606 -11.209 1.00 77.62 224 LEU A N 1
ATOM 1715 C CA . LEU A 1 224 ? 8.044 -9.752 -10.396 1.00 77.62 224 LEU A CA 1
ATOM 1716 C C . LEU A 1 224 ? 8.601 -9.654 -8.974 1.00 77.62 224 LEU A C 1
ATOM 1718 O O . LEU A 1 224 ? 7.855 -9.857 -8.020 1.00 77.62 224 LEU A O 1
ATOM 1722 N N . LEU A 1 225 ? 9.874 -9.287 -8.809 1.00 81.06 225 LEU A N 1
ATOM 1723 C CA . LEU A 1 225 ? 10.492 -9.137 -7.489 1.00 81.06 225 LEU A CA 1
ATOM 1724 C C . LEU A 1 225 ? 9.885 -7.983 -6.677 1.00 81.06 225 LEU A C 1
ATOM 1726 O O . LEU A 1 225 ? 9.819 -8.072 -5.454 1.00 81.06 225 LEU A O 1
ATOM 1730 N N . ALA A 1 226 ? 9.412 -6.922 -7.331 1.00 76.81 226 ALA A N 1
ATOM 1731 C CA . ALA A 1 226 ? 8.757 -5.800 -6.665 1.00 76.81 226 ALA A CA 1
ATOM 1732 C C . ALA A 1 226 ? 7.283 -6.077 -6.319 1.00 76.81 226 ALA A C 1
ATOM 1734 O O . ALA A 1 226 ? 6.829 -5.753 -5.218 1.00 76.81 226 ALA A O 1
ATOM 1735 N N . VAL A 1 227 ? 6.529 -6.655 -7.260 1.00 85.00 227 VAL A N 1
ATOM 1736 C CA . VAL A 1 227 ? 5.066 -6.794 -7.176 1.00 85.00 227 VAL A CA 1
ATOM 1737 C C . VAL A 1 227 ? 4.653 -8.093 -6.505 1.00 85.00 227 VAL A C 1
ATOM 1739 O O . VAL A 1 227 ? 3.711 -8.080 -5.716 1.00 85.00 227 VAL A O 1
ATOM 1742 N N . ALA A 1 228 ? 5.330 -9.212 -6.782 1.00 88.38 228 ALA A N 1
ATOM 1743 C CA . ALA A 1 228 ? 4.897 -10.517 -6.289 1.00 88.38 228 ALA A CA 1
ATOM 1744 C C . ALA A 1 228 ? 4.932 -10.617 -4.754 1.00 88.38 228 ALA A C 1
ATOM 1746 O O . ALA A 1 228 ? 3.932 -11.068 -4.196 1.00 88.38 228 ALA A O 1
ATOM 1747 N N . PRO A 1 229 ? 5.976 -10.145 -4.038 1.00 90.50 229 PRO A N 1
ATOM 1748 C CA . PRO A 1 229 ? 5.968 -10.160 -2.575 1.00 90.50 229 PRO A CA 1
ATOM 1749 C C . PRO A 1 229 ? 4.868 -9.269 -1.995 1.00 90.50 229 PRO A C 1
ATOM 1751 O O . PRO A 1 229 ? 4.182 -9.661 -1.052 1.00 90.50 229 PRO A O 1
ATOM 1754 N N . LEU A 1 230 ? 4.657 -8.087 -2.587 1.00 91.06 230 LEU A N 1
ATOM 1755 C CA . LEU A 1 230 ? 3.608 -7.170 -2.150 1.00 91.06 230 LEU A CA 1
ATOM 1756 C C . LEU A 1 230 ? 2.219 -7.782 -2.360 1.00 91.06 230 LEU A C 1
ATOM 1758 O O . LEU A 1 230 ? 1.399 -7.747 -1.450 1.00 91.06 230 LEU A O 1
ATOM 1762 N N . ALA A 1 231 ? 1.963 -8.388 -3.521 1.00 91.31 231 ALA A N 1
ATOM 1763 C CA . ALA A 1 231 ? 0.700 -9.050 -3.826 1.00 91.31 231 ALA A CA 1
ATOM 1764 C C . ALA A 1 231 ? 0.467 -10.290 -2.950 1.00 91.31 231 ALA A C 1
ATOM 1766 O O . ALA A 1 231 ? -0.636 -10.467 -2.434 1.00 91.31 231 ALA A O 1
ATOM 1767 N N . ALA A 1 232 ? 1.497 -11.114 -2.735 1.00 91.31 232 ALA A N 1
ATOM 1768 C CA . ALA A 1 232 ? 1.419 -12.317 -1.908 1.00 91.31 232 ALA A CA 1
ATOM 1769 C C . ALA A 1 232 ? 1.015 -11.999 -0.464 1.00 91.31 232 ALA A C 1
ATOM 1771 O O . ALA A 1 232 ? 0.237 -12.733 0.136 1.00 91.31 232 ALA A O 1
ATOM 1772 N N . VAL A 1 233 ? 1.509 -10.882 0.070 1.00 92.62 233 VAL A N 1
ATOM 1773 C CA . VAL A 1 233 ? 1.201 -10.436 1.430 1.00 92.62 233 VAL A CA 1
ATOM 1774 C C . VAL A 1 233 ? -0.091 -9.611 1.488 1.00 92.62 233 VAL A C 1
ATOM 1776 O O . VAL A 1 233 ? -0.829 -9.678 2.467 1.00 92.62 233 VAL A O 1
ATOM 1779 N N . TRP A 1 234 ? -0.420 -8.857 0.440 1.00 92.31 234 TRP A N 1
ATOM 1780 C CA . TRP A 1 234 ? -1.615 -8.012 0.416 1.00 92.31 234 TRP A CA 1
ATOM 1781 C C . TRP A 1 234 ? -2.915 -8.785 0.183 1.00 92.31 234 TRP A C 1
ATOM 1783 O O . TRP A 1 234 ? -3.924 -8.497 0.824 1.00 92.31 234 TRP A O 1
ATOM 1793 N N . LEU A 1 235 ? -2.923 -9.757 -0.731 1.00 89.50 235 LEU A N 1
ATOM 1794 C CA . LEU A 1 235 ? -4.145 -10.464 -1.125 1.00 89.50 235 LEU A CA 1
ATOM 1795 C C . LEU A 1 235 ? -4.841 -11.202 0.036 1.00 89.50 235 LEU A C 1
ATOM 1797 O O . LEU A 1 235 ? -6.071 -11.123 0.088 1.00 89.50 235 LEU A O 1
ATOM 1801 N N . PRO A 1 236 ? -4.131 -11.874 0.966 1.00 86.06 236 PRO A N 1
ATOM 1802 C CA . PRO A 1 236 ? -4.745 -12.442 2.167 1.00 86.06 236 PRO A CA 1
ATOM 1803 C C . PRO A 1 236 ? -5.356 -11.354 3.057 1.00 86.06 236 PRO A C 1
ATOM 1805 O O . PRO A 1 236 ? -6.554 -11.377 3.332 1.00 86.06 236 PRO A O 1
ATOM 1808 N N . VAL A 1 237 ? -4.581 -10.314 3.387 1.00 83.75 237 VAL A N 1
ATOM 1809 C CA . VAL A 1 237 ? -5.016 -9.191 4.240 1.00 83.75 237 VAL A CA 1
ATOM 1810 C C . VAL A 1 237 ? -6.261 -8.494 3.676 1.00 83.75 237 VAL A C 1
ATOM 1812 O O . VAL A 1 237 ? -7.196 -8.169 4.408 1.00 83.75 237 VAL A O 1
ATOM 1815 N N . ARG A 1 238 ? -6.318 -8.310 2.353 1.00 83.19 238 ARG A N 1
ATOM 1816 C CA . ARG A 1 238 ? -7.436 -7.673 1.647 1.00 83.19 238 ARG A CA 1
ATOM 1817 C C . ARG A 1 238 ? -8.764 -8.412 1.827 1.00 83.19 238 ARG A C 1
ATOM 1819 O O . ARG A 1 238 ? -9.803 -7.760 1.841 1.00 83.19 238 ARG A O 1
ATOM 1826 N N . ARG A 1 239 ? -8.749 -9.745 1.947 1.00 78.38 239 ARG A N 1
ATOM 1827 C CA . ARG A 1 239 ? -9.967 -10.570 2.079 1.00 78.38 239 ARG A CA 1
ATOM 1828 C C . ARG A 1 239 ? -10.656 -10.397 3.430 1.00 78.38 239 ARG A C 1
ATOM 1830 O O . ARG A 1 239 ? -11.864 -10.584 3.510 1.00 78.38 239 ARG A O 1
ATOM 1837 N N . HIS A 1 240 ? -9.902 -10.017 4.458 1.00 69.56 240 HIS A N 1
ATOM 1838 C CA . HIS A 1 240 ? -10.408 -9.844 5.822 1.00 69.56 240 HIS A CA 1
ATOM 1839 C C . HIS A 1 240 ? -10.791 -8.396 6.148 1.00 69.56 240 HIS A C 1
ATOM 1841 O O . HIS A 1 240 ? -11.414 -8.132 7.176 1.00 69.56 240 HIS A O 1
ATOM 1847 N N . LEU A 1 241 ? -10.446 -7.442 5.278 1.00 63.34 241 LEU A N 1
ATOM 1848 C CA . LEU A 1 241 ? -10.867 -6.055 5.430 1.00 63.34 241 LEU A CA 1
ATOM 1849 C C . LEU A 1 241 ? -12.365 -5.925 5.113 1.00 63.34 241 LEU A C 1
ATOM 1851 O O . LEU A 1 241 ? -12.793 -6.358 4.039 1.00 63.34 241 LEU A O 1
ATOM 1855 N N . PRO A 1 242 ? -13.167 -5.286 5.988 1.00 54.22 242 PRO A N 1
ATOM 1856 C CA . PRO A 1 242 ? -14.576 -5.075 5.710 1.00 54.22 242 PRO A CA 1
ATOM 1857 C C . PRO A 1 242 ? -14.738 -4.328 4.376 1.00 54.22 242 PRO A C 1
ATOM 1859 O O . PRO A 1 242 ? -13.999 -3.359 4.112 1.00 54.22 242 PRO A O 1
ATOM 1862 N N . PRO A 1 243 ? -15.683 -4.757 3.516 1.00 52.09 243 PRO A N 1
ATOM 1863 C CA . PRO A 1 243 ? -15.940 -4.080 2.258 1.00 52.09 243 PRO A CA 1
ATOM 1864 C C . PRO A 1 243 ? -16.185 -2.599 2.539 1.00 52.09 243 PRO A C 1
ATOM 1866 O O . PRO A 1 243 ? -16.880 -2.221 3.485 1.00 52.09 243 PRO A O 1
ATOM 1869 N N . GLY A 1 244 ? -15.547 -1.736 1.748 1.00 46.91 244 GLY A N 1
ATOM 1870 C CA . GLY A 1 244 ? -15.825 -0.310 1.824 1.00 46.91 244 GLY A CA 1
ATOM 1871 C C . GLY A 1 244 ? -17.318 -0.071 1.676 1.00 46.91 244 GLY A C 1
ATOM 1872 O O . GLY A 1 244 ? -17.956 -0.724 0.856 1.00 46.91 244 GLY A O 1
ATOM 1873 N N . LEU A 1 245 ? -17.859 0.881 2.437 1.00 40.84 245 LEU A N 1
ATOM 1874 C CA . LEU A 1 245 ? -19.259 1.330 2.407 1.00 40.84 245 LEU A CA 1
ATOM 1875 C C . LEU A 1 245 ? -19.799 1.751 1.013 1.00 40.84 245 LEU A C 1
ATOM 1877 O O . LEU A 1 245 ? -20.889 2.300 0.920 1.00 40.84 245 LEU A O 1
ATOM 1881 N N . SER A 1 246 ? -19.068 1.520 -0.076 1.00 38.09 246 SER A N 1
ATOM 1882 C CA . SER A 1 246 ? -19.470 1.775 -1.458 1.00 38.09 246 SER A CA 1
ATOM 1883 C C . SER A 1 246 ? -20.387 0.704 -2.064 1.00 38.09 246 SER A C 1
ATOM 1885 O O . SER A 1 246 ? -20.815 0.875 -3.199 1.00 38.09 246 SER A O 1
ATOM 1887 N N . ALA A 1 247 ? -20.702 -0.380 -1.350 1.00 33.25 247 ALA A N 1
ATOM 1888 C CA . ALA A 1 247 ? -21.609 -1.426 -1.825 1.00 33.25 247 ALA A CA 1
ATOM 1889 C C . ALA A 1 247 ? -22.715 -1.719 -0.798 1.00 33.25 247 ALA A C 1
ATOM 1891 O O . ALA A 1 247 ? -22.796 -2.812 -0.248 1.00 33.25 247 ALA A O 1
ATOM 1892 N N . GLN A 1 248 ? -23.571 -0.736 -0.518 1.00 34.00 248 GLN A N 1
ATOM 1893 C CA . GLN A 1 248 ? -24.931 -1.047 -0.079 1.00 34.00 248 GLN A CA 1
ATOM 1894 C C . GLN A 1 248 ? -25.871 -0.774 -1.257 1.00 34.00 248 GLN A C 1
ATOM 1896 O O . GLN A 1 248 ? -25.803 0.321 -1.825 1.00 34.00 248 GLN A O 1
ATOM 1901 N N . PRO A 1 249 ? -26.708 -1.747 -1.670 1.00 34.22 249 PRO A N 1
ATOM 1902 C CA . PRO A 1 249 ? -27.729 -1.502 -2.676 1.00 34.22 249 PRO A CA 1
ATOM 1903 C C . PRO A 1 249 ? -28.629 -0.373 -2.173 1.00 34.22 249 PRO A C 1
ATOM 1905 O O . PRO A 1 249 ? -28.964 -0.321 -0.989 1.00 34.22 249 PRO A O 1
ATOM 1908 N N . ALA A 1 250 ? -28.937 0.563 -3.069 1.00 33.97 250 ALA A N 1
ATOM 1909 C CA . ALA A 1 250 ? -29.723 1.752 -2.788 1.00 33.97 250 ALA A CA 1
ATOM 1910 C C . ALA A 1 250 ? -30.949 1.404 -1.931 1.00 33.97 250 ALA A C 1
ATOM 1912 O O . ALA A 1 250 ? -31.801 0.617 -2.338 1.00 33.97 250 ALA A O 1
ATOM 1913 N N . LEU A 1 251 ? -31.004 1.986 -0.730 1.00 36.97 251 LEU A N 1
ATOM 1914 C CA . LEU A 1 251 ? -32.157 1.938 0.157 1.00 36.97 251 LEU A CA 1
ATOM 1915 C C . LEU A 1 251 ? -33.400 2.378 -0.624 1.00 36.97 251 LEU A C 1
ATOM 1917 O O . LEU A 1 251 ? -33.547 3.555 -0.956 1.00 36.97 251 LEU A O 1
ATOM 1921 N N . THR A 1 252 ? -34.307 1.439 -0.888 1.00 32.81 252 THR A N 1
ATOM 1922 C CA . THR A 1 252 ? -35.694 1.746 -1.227 1.00 32.81 252 THR A CA 1
ATOM 1923 C C . THR A 1 252 ? -36.277 2.495 -0.034 1.00 32.81 252 THR A C 1
ATOM 1925 O O . THR A 1 252 ? -36.531 1.913 1.020 1.00 32.81 252 THR A O 1
ATOM 1928 N N . ILE A 1 253 ? -36.408 3.812 -0.172 1.00 37.84 253 ILE A N 1
ATOM 1929 C CA . ILE A 1 253 ? -37.025 4.683 0.825 1.00 37.84 253 ILE A CA 1
ATOM 1930 C C . ILE A 1 253 ? -38.495 4.265 0.932 1.00 37.84 253 ILE A C 1
ATOM 1932 O O . ILE A 1 253 ? -39.298 4.597 0.064 1.00 37.84 253 ILE A O 1
ATOM 1936 N N . GLN A 1 254 ? -38.846 3.520 1.980 1.00 38.41 254 GLN A N 1
ATOM 1937 C CA . GLN A 1 254 ? -40.244 3.353 2.367 1.00 38.41 254 GLN A CA 1
ATOM 1938 C C . GLN A 1 254 ? -40.721 4.671 3.002 1.00 38.41 254 GLN A C 1
ATOM 1940 O O . GLN A 1 254 ? -40.066 5.166 3.928 1.00 38.41 254 GLN A O 1
ATOM 1945 N N . PRO A 1 255 ? -41.809 5.285 2.506 1.00 42.69 255 PRO A N 1
ATOM 1946 C CA . PRO A 1 255 ? -42.311 6.538 3.044 1.00 42.69 255 PRO A CA 1
ATOM 1947 C C . PRO A 1 255 ? -42.926 6.291 4.425 1.00 42.69 255 PRO A C 1
ATOM 1949 O O . PRO A 1 255 ? -43.846 5.495 4.583 1.00 42.69 255 PRO A O 1
ATOM 1952 N N . ASN A 1 256 ? -42.387 6.971 5.436 1.00 40.38 256 ASN A N 1
ATOM 1953 C CA . ASN A 1 256 ? -42.848 6.889 6.817 1.00 40.38 256 ASN A CA 1
ATOM 1954 C C . ASN A 1 256 ? -44.248 7.513 6.951 1.00 40.38 256 ASN A C 1
ATOM 1956 O O . ASN A 1 256 ? -44.426 8.706 6.680 1.00 40.38 256 ASN A O 1
ATOM 1960 N N . GLU A 1 257 ? -45.222 6.709 7.377 1.00 44.44 257 GLU A N 1
ATOM 1961 C CA . GLU A 1 257 ? -46.563 7.159 7.734 1.00 44.44 257 GLU A CA 1
ATOM 1962 C C . GLU A 1 257 ? -46.497 8.164 8.888 1.00 44.44 257 GLU A C 1
ATOM 1964 O O . GLU A 1 257 ? -45.968 7.920 9.975 1.00 44.44 257 GLU A O 1
ATOM 1969 N N . ARG A 1 258 ? -47.048 9.343 8.618 1.00 43.81 258 ARG A N 1
ATOM 1970 C CA . ARG A 1 258 ? -47.151 10.459 9.546 1.00 43.81 258 ARG A CA 1
ATOM 1971 C C . ARG A 1 258 ? -48.266 10.135 10.546 1.00 43.81 258 ARG A C 1
ATOM 1973 O O . ARG A 1 258 ? -49.436 10.257 10.202 1.00 43.81 258 ARG A O 1
ATOM 1980 N N . LYS A 1 259 ? -47.913 9.716 11.764 1.00 41.41 259 LYS A N 1
ATOM 1981 C CA . LYS A 1 259 ? -48.874 9.627 12.874 1.00 41.41 259 LYS A CA 1
ATOM 1982 C C . LYS A 1 259 ? -49.281 11.038 13.308 1.00 41.41 259 LYS A C 1
ATOM 1984 O O . LYS A 1 259 ? -48.433 11.815 13.747 1.00 41.41 259 LYS A O 1
ATOM 1989 N N . THR A 1 260 ? -50.558 11.342 13.096 1.00 50.66 260 THR A N 1
ATOM 1990 C CA . THR A 1 260 ? -51.338 12.410 13.738 1.00 50.66 260 THR A CA 1
ATOM 1991 C C . THR A 1 260 ? -51.604 12.089 15.197 1.00 50.66 260 THR A C 1
ATOM 1993 O O . THR A 1 260 ? -51.829 10.887 15.473 1.00 50.66 260 THR A O 1
#

Radius of gyration: 26.47 Å; chains: 1; bounding box: 81×45×69 Å

Organism: Mycobacteroides chelonae (NCBI:txid1774)